Protein AF-A0A242NU40-F1 (afdb_monomer)

Structure (mmCIF, N/CA/C/O backbone):
data_AF-A0A242NU40-F1
#
_entry.id   AF-A0A242NU40-F1
#
loop_
_atom_site.group_PDB
_atom_site.id
_atom_site.type_symbol
_atom_site.label_atom_id
_atom_site.label_alt_id
_atom_site.label_comp_id
_atom_site.label_asym_id
_atom_site.label_entity_id
_atom_site.label_seq_id
_atom_site.pdbx_PDB_ins_code
_atom_site.Cartn_x
_atom_site.Cartn_y
_atom_site.Cartn_z
_atom_site.occupancy
_atom_site.B_iso_or_equiv
_atom_site.auth_seq_id
_atom_site.auth_comp_id
_atom_site.auth_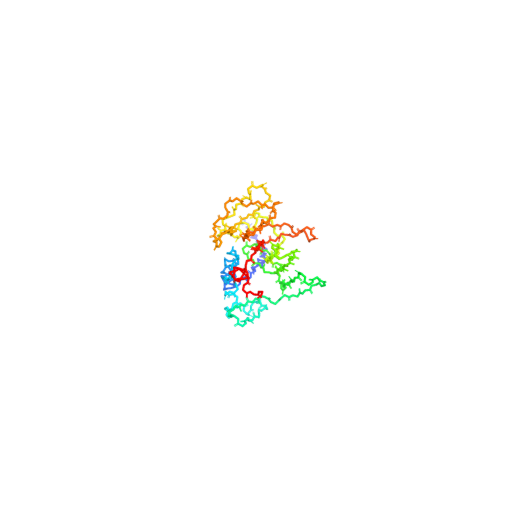asym_id
_atom_site.auth_atom_id
_atom_site.pdbx_PDB_model_num
ATOM 1 N N . MET A 1 1 ? -7.218 17.389 76.056 1.00 39.69 1 MET A N 1
ATOM 2 C CA . MET A 1 1 ? -6.844 17.626 74.642 1.00 39.69 1 MET A CA 1
ATOM 3 C C . MET A 1 1 ? -7.808 16.862 73.744 1.00 39.69 1 MET A C 1
ATOM 5 O O . MET A 1 1 ? -7.855 15.646 73.843 1.00 39.69 1 MET A O 1
ATOM 9 N N . LYS A 1 2 ? -8.633 17.557 72.948 1.00 36.34 2 LYS A N 1
ATOM 10 C CA . LYS A 1 2 ? -9.588 16.947 72.002 1.00 36.34 2 LYS A CA 1
ATOM 11 C C . LYS A 1 2 ? -8.934 16.886 70.619 1.00 36.34 2 LYS A C 1
ATOM 13 O O . LYS A 1 2 ? -8.643 17.935 70.054 1.00 36.34 2 LYS A O 1
ATOM 18 N N . ILE A 1 3 ? -8.699 15.686 70.094 1.00 41.03 3 ILE A N 1
ATOM 19 C CA . ILE A 1 3 ? -8.181 15.482 68.734 1.00 41.03 3 ILE A CA 1
ATOM 20 C C . ILE A 1 3 ? -9.382 15.464 67.785 1.00 41.03 3 ILE A C 1
ATOM 22 O O . ILE A 1 3 ? -10.271 14.625 67.912 1.00 41.03 3 ILE A O 1
ATOM 26 N N . LYS A 1 4 ? -9.438 16.443 66.876 1.00 42.88 4 LYS A N 1
ATOM 27 C CA . LYS A 1 4 ? -10.434 16.516 65.803 1.00 42.88 4 LYS A CA 1
ATOM 28 C C . LYS A 1 4 ? -10.033 15.541 64.696 1.00 42.88 4 LYS A C 1
ATOM 30 O O . LYS A 1 4 ? -8.940 15.647 64.152 1.00 42.88 4 LYS A O 1
ATOM 35 N N . SER A 1 5 ? -10.927 14.611 64.379 1.00 44.69 5 SER A N 1
ATOM 36 C CA . SER A 1 5 ? -10.825 13.732 63.215 1.00 44.69 5 SER A CA 1
ATOM 37 C C . SER A 1 5 ? -11.198 14.531 61.959 1.00 44.69 5 SER A C 1
ATOM 39 O O . SER A 1 5 ? -12.299 15.076 61.885 1.00 44.69 5 SER A O 1
ATOM 41 N N . LEU A 1 6 ? -10.264 14.663 61.012 1.00 46.94 6 LEU A N 1
ATOM 42 C CA . LEU A 1 6 ? -10.518 15.215 59.680 1.00 46.94 6 LEU A CA 1
ATOM 43 C C . LEU A 1 6 ? -10.897 14.061 58.742 1.00 46.94 6 LEU A C 1
ATOM 45 O O . LEU A 1 6 ? -10.087 13.175 58.486 1.00 46.94 6 LEU A O 1
ATOM 49 N N . CYS A 1 7 ? -12.125 14.091 58.226 1.00 43.06 7 CYS A N 1
ATOM 50 C CA . CYS A 1 7 ? -12.580 13.225 57.142 1.00 43.06 7 CYS A CA 1
ATOM 51 C C . CYS A 1 7 ? -12.017 13.749 55.812 1.00 43.06 7 CYS A C 1
ATOM 53 O O . CYS A 1 7 ? -12.377 14.841 55.374 1.00 43.06 7 CYS A O 1
ATOM 55 N N . PHE A 1 8 ? -11.134 12.976 55.181 1.00 44.78 8 PHE A N 1
ATOM 56 C CA . PHE A 1 8 ? -10.663 13.215 53.817 1.00 44.78 8 PHE A CA 1
ATOM 57 C C . PHE A 1 8 ? -11.682 12.608 52.842 1.00 44.78 8 PHE A C 1
ATOM 59 O O . PHE A 1 8 ? -11.827 11.389 52.768 1.00 44.78 8 PHE A O 1
ATOM 66 N N . ILE A 1 9 ? -12.414 13.453 52.116 1.00 49.88 9 ILE A N 1
ATOM 67 C CA . ILE A 1 9 ? -13.288 13.028 51.016 1.00 49.88 9 ILE A CA 1
ATOM 68 C C . ILE A 1 9 ? -12.403 12.891 49.774 1.00 49.88 9 ILE A C 1
ATOM 70 O O . ILE A 1 9 ? -11.991 13.886 49.182 1.00 49.88 9 ILE A O 1
ATOM 74 N N . GLY A 1 10 ? -12.062 11.653 49.416 1.00 47.91 10 GLY A N 1
ATOM 75 C CA . GLY A 1 10 ? -11.370 11.337 48.169 1.00 47.91 10 GLY A CA 1
ATOM 76 C C . GLY A 1 10 ? -12.320 11.451 46.978 1.00 47.91 10 GLY A C 1
ATOM 77 O O . GLY A 1 10 ? -13.289 10.701 46.880 1.00 47.91 10 GLY A O 1
ATOM 78 N N . LEU A 1 11 ? -12.034 12.387 46.073 1.00 49.41 11 LEU A N 1
ATOM 79 C CA . LEU A 1 11 ? -12.636 12.473 44.743 1.00 49.41 11 LEU A CA 1
ATOM 80 C C . LEU A 1 11 ? -12.185 11.263 43.909 1.00 49.41 11 LEU A C 1
ATOM 82 O O . LEU A 1 11 ? -11.053 11.209 43.435 1.00 49.41 11 LEU A O 1
ATOM 86 N N . LEU A 1 12 ? -13.077 10.288 43.734 1.00 48.78 12 LEU A N 1
ATOM 87 C CA . LEU A 1 12 ? -12.935 9.218 42.748 1.00 48.78 12 LEU A CA 1
ATOM 88 C C . LEU A 1 12 ? -13.186 9.808 41.352 1.00 48.78 12 LEU A C 1
ATOM 90 O O . LEU A 1 12 ? -14.333 10.013 40.960 1.00 48.78 12 LEU A O 1
ATOM 94 N N . MET A 1 13 ? -12.117 10.097 40.605 1.00 45.16 13 MET A N 1
ATOM 95 C CA . MET A 1 13 ? -12.223 10.296 39.158 1.00 45.16 13 MET A CA 1
ATOM 96 C C . MET A 1 13 ? -12.496 8.937 38.496 1.00 45.16 13 MET A C 1
ATOM 98 O O . MET A 1 13 ? -11.717 8.002 38.706 1.00 45.16 13 MET A O 1
ATOM 102 N N . PRO A 1 14 ? -13.567 8.791 37.699 1.00 48.28 14 PRO A N 1
ATOM 103 C CA . PRO A 1 14 ? -13.775 7.588 36.917 1.00 48.28 14 PRO A CA 1
ATOM 104 C C . PRO A 1 14 ? -12.744 7.577 35.787 1.00 48.28 14 PRO A C 1
ATOM 106 O O . PRO A 1 14 ? -12.788 8.396 34.871 1.00 48.28 14 PRO A O 1
ATOM 109 N N . PHE A 1 15 ? -11.796 6.646 35.858 1.00 47.72 15 PHE A N 1
ATOM 110 C CA . PHE A 1 15 ? -11.014 6.267 34.692 1.00 47.72 15 PHE A CA 1
ATOM 111 C C . PHE A 1 15 ? -11.978 5.624 33.693 1.00 47.72 15 PHE A C 1
ATOM 113 O O . PHE A 1 15 ? -12.484 4.527 33.929 1.00 47.72 15 PHE A O 1
ATOM 120 N N . PHE A 1 16 ? -12.253 6.310 32.585 1.00 43.16 16 PHE A N 1
ATOM 121 C CA . PHE A 1 16 ? -12.857 5.685 31.415 1.00 43.16 16 PHE A CA 1
ATOM 122 C C . PHE A 1 16 ? -11.830 4.707 30.835 1.00 43.16 16 PHE A C 1
ATOM 124 O O . PHE A 1 16 ? -11.010 5.066 29.994 1.00 43.16 16 PHE A O 1
ATOM 131 N N . ALA A 1 17 ? -11.826 3.474 31.337 1.00 45.81 17 ALA A N 1
ATOM 132 C CA . ALA A 1 17 ? -11.132 2.378 30.688 1.00 45.81 17 ALA A CA 1
ATOM 133 C C . ALA A 1 17 ? -11.881 2.080 29.382 1.00 45.81 17 ALA A C 1
ATOM 135 O O . ALA A 1 17 ? -12.990 1.547 29.402 1.00 45.81 17 ALA A O 1
ATOM 136 N N . ASN A 1 18 ? -11.295 2.469 28.249 1.00 49.94 18 ASN A N 1
ATOM 137 C CA . ASN A 1 18 ? -11.738 2.000 26.943 1.00 49.94 18 ASN A CA 1
ATOM 138 C C . ASN A 1 18 ? -11.529 0.481 26.925 1.00 49.94 18 ASN A C 1
ATOM 140 O O . ASN A 1 18 ? -10.395 0.009 26.893 1.00 49.94 18 ASN A O 1
ATOM 144 N N . ALA A 1 19 ? -12.612 -0.287 27.018 1.00 45.88 19 ALA A N 1
ATOM 145 C CA . ALA A 1 19 ? -12.560 -1.738 26.916 1.00 45.88 19 ALA A CA 1
ATOM 146 C C . ALA A 1 19 ? -12.283 -2.124 25.453 1.00 45.88 19 ALA A C 1
ATOM 148 O O . ALA A 1 19 ? -13.206 -2.380 24.683 1.00 45.88 19 ALA A O 1
ATOM 149 N N . GLN A 1 20 ? -11.010 -2.117 25.052 1.00 56.91 20 GLN A N 1
ATOM 150 C CA . GLN A 1 20 ? -10.572 -2.750 23.809 1.00 56.91 20 GLN A CA 1
ATOM 151 C C . GLN A 1 20 ? -10.727 -4.269 23.948 1.00 56.91 20 GLN A C 1
ATOM 153 O O . GLN A 1 20 ? -10.440 -4.839 25.000 1.00 56.91 20 GLN A O 1
ATOM 158 N N . ASN A 1 21 ? -11.245 -4.918 22.903 1.00 65.56 21 ASN A N 1
ATOM 159 C CA . ASN A 1 21 ? -11.422 -6.366 22.861 1.00 65.56 21 ASN A CA 1
ATOM 160 C C . ASN A 1 21 ? -10.088 -6.997 22.422 1.00 65.56 21 ASN A C 1
ATOM 162 O O . ASN A 1 21 ? -9.752 -6.853 21.246 1.00 65.56 21 ASN A O 1
ATOM 166 N N . PRO A 1 22 ? -9.344 -7.702 23.299 1.00 68.81 22 PRO A N 1
ATOM 167 C CA . PRO A 1 22 ? -8.001 -8.202 22.981 1.00 68.81 22 PRO A CA 1
ATOM 168 C C . PRO A 1 22 ? -7.966 -9.073 21.717 1.00 68.81 22 PRO A C 1
ATOM 170 O O . PRO A 1 22 ? -6.998 -9.048 20.968 1.00 68.81 22 PRO A O 1
ATOM 173 N N . SER A 1 23 ? -9.067 -9.780 21.431 1.00 86.12 23 SER A N 1
ATOM 174 C CA . SER A 1 23 ? -9.205 -10.585 20.215 1.00 86.12 23 SER A CA 1
ATOM 175 C C . SER A 1 23 ? -9.173 -9.744 18.937 1.00 86.12 23 SER A C 1
ATOM 177 O O . SER A 1 23 ? -8.616 -10.190 17.941 1.00 86.12 23 SER A O 1
ATOM 179 N N . PHE A 1 24 ? -9.772 -8.548 18.941 1.00 89.12 24 PHE A N 1
ATOM 180 C CA . PHE A 1 24 ? -9.794 -7.687 17.759 1.00 89.12 24 PHE A CA 1
ATOM 181 C C . PHE A 1 24 ? -8.406 -7.1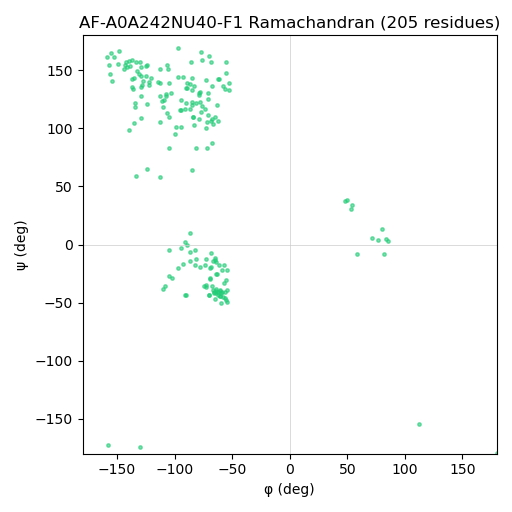17 17.465 1.00 89.12 24 PHE A C 1
ATOM 183 O O . PHE A 1 24 ? -7.988 -7.118 16.310 1.00 89.12 24 PHE A O 1
ATOM 190 N N . ASP A 1 25 ? -7.690 -6.662 18.495 1.00 90.44 25 ASP A N 1
ATOM 191 C CA . ASP A 1 25 ? -6.364 -6.065 18.321 1.00 90.44 25 ASP A CA 1
ATOM 192 C C . ASP A 1 25 ? -5.362 -7.087 17.767 1.00 90.44 25 ASP A C 1
ATOM 194 O O . ASP A 1 25 ? -4.597 -6.765 16.856 1.00 90.44 25 ASP A O 1
ATOM 198 N N . ASP A 1 26 ? -5.419 -8.338 18.233 1.00 93.31 26 ASP A N 1
ATOM 199 C CA . ASP A 1 26 ? -4.598 -9.429 17.701 1.00 93.31 26 ASP A CA 1
ATOM 200 C C . ASP A 1 26 ? -4.952 -9.758 16.238 1.00 93.31 26 ASP A C 1
ATOM 202 O O . ASP A 1 26 ? -4.065 -9.850 15.378 1.00 93.31 26 ASP A O 1
ATOM 206 N N . ASP A 1 27 ? -6.247 -9.879 15.925 1.00 94.38 27 ASP A N 1
ATOM 207 C CA . ASP A 1 27 ? -6.728 -10.146 14.565 1.00 94.38 27 ASP A CA 1
ATOM 208 C C . ASP A 1 27 ? -6.321 -9.032 13.593 1.00 94.38 27 ASP A C 1
ATOM 210 O O . ASP A 1 27 ? -5.885 -9.292 12.462 1.00 94.38 27 ASP A O 1
ATOM 214 N N . PHE A 1 28 ? -6.474 -7.780 14.023 1.00 95.00 28 PHE A N 1
ATOM 215 C CA . PHE A 1 28 ? -6.174 -6.605 13.223 1.00 95.00 28 PHE A CA 1
ATOM 216 C C . PHE A 1 28 ? -4.666 -6.377 13.089 1.00 95.00 28 PHE A C 1
ATOM 218 O O . PHE A 1 28 ? -4.205 -6.049 11.998 1.00 95.00 28 PHE A O 1
ATOM 225 N N . SER A 1 29 ? -3.877 -6.664 14.129 1.00 96.12 29 SER A N 1
ATOM 226 C CA . SER A 1 29 ? -2.409 -6.720 14.060 1.00 96.12 29 SER A CA 1
ATOM 227 C C . SER A 1 29 ? -1.943 -7.704 12.988 1.00 96.12 29 SER A C 1
ATOM 229 O O . SER A 1 29 ? -1.101 -7.368 12.153 1.00 96.12 29 SER A O 1
ATOM 231 N N . HIS A 1 30 ? -2.529 -8.907 12.944 1.00 96.94 30 HIS A N 1
ATOM 232 C CA . HIS A 1 30 ? -2.240 -9.879 11.888 1.00 96.94 30 HIS A CA 1
ATOM 233 C C . HIS A 1 30 ? -2.591 -9.328 10.499 1.00 96.94 30 HIS A C 1
ATOM 235 O O . HIS A 1 30 ? -1.809 -9.482 9.559 1.00 96.94 30 HIS A O 1
ATOM 241 N N . LEU A 1 31 ? -3.752 -8.684 10.355 1.00 97.12 31 LEU A N 1
ATOM 242 C CA . LEU A 1 31 ? -4.188 -8.119 9.078 1.00 97.12 31 LEU A CA 1
ATOM 243 C C . LEU A 1 31 ? -3.285 -6.968 8.612 1.00 97.12 31 LEU A C 1
ATOM 245 O O . LEU A 1 31 ? -2.954 -6.887 7.431 1.00 97.12 31 LEU A O 1
ATOM 249 N N . LEU A 1 32 ? -2.858 -6.089 9.522 1.00 97.44 32 LEU A N 1
ATOM 250 C CA . LEU A 1 32 ? -1.927 -5.009 9.203 1.00 97.44 32 LEU A CA 1
ATOM 251 C C . LEU A 1 32 ? -0.545 -5.550 8.834 1.00 97.44 32 LEU A C 1
ATOM 253 O O . LEU A 1 32 ? 0.060 -5.061 7.884 1.00 97.44 32 LEU A O 1
ATOM 257 N N . LYS A 1 33 ? -0.059 -6.595 9.513 1.00 98.12 33 LYS A N 1
ATOM 258 C CA . LYS A 1 33 ? 1.197 -7.260 9.139 1.00 98.12 33 LYS A CA 1
ATOM 259 C C . LYS A 1 33 ? 1.156 -7.780 7.708 1.00 98.12 33 LYS A C 1
ATOM 261 O O . LYS A 1 33 ? 2.100 -7.525 6.960 1.00 98.12 33 LYS A O 1
ATOM 266 N N . SER A 1 34 ? 0.073 -8.439 7.293 1.00 98.12 34 SER A N 1
ATOM 267 C CA . SER A 1 34 ? -0.049 -8.895 5.905 1.00 98.12 34 SER A CA 1
ATOM 268 C C . SER A 1 34 ? -0.299 -7.765 4.914 1.00 98.12 34 SER A C 1
ATOM 270 O O . SER A 1 34 ? 0.257 -7.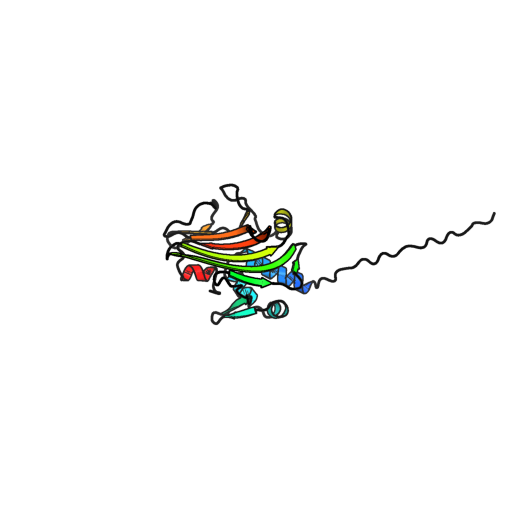808 3.820 1.00 98.12 34 SER A O 1
ATOM 272 N N . PHE A 1 35 ? -1.041 -6.720 5.293 1.00 98.56 35 PHE A N 1
ATOM 273 C CA . PHE A 1 35 ? -1.157 -5.496 4.495 1.00 98.56 35 PHE A CA 1
ATOM 274 C C . PHE A 1 35 ? 0.215 -4.882 4.197 1.00 98.56 35 PHE A C 1
ATOM 276 O O . PHE A 1 35 ? 0.506 -4.590 3.040 1.00 98.56 35 PHE A O 1
ATOM 283 N N . THR A 1 36 ? 1.078 -4.745 5.210 1.00 98.12 36 THR A N 1
ATOM 284 C CA . THR A 1 36 ? 2.393 -4.102 5.053 1.00 98.12 36 THR A CA 1
ATOM 285 C C . THR A 1 36 ? 3.339 -4.851 4.113 1.00 98.12 36 THR A C 1
ATOM 287 O O . THR A 1 36 ? 4.302 -4.253 3.652 1.00 98.12 36 THR A O 1
ATOM 290 N N . GLN A 1 37 ? 3.059 -6.114 3.765 1.00 97.75 37 GLN A N 1
ATOM 291 C CA . GLN A 1 37 ? 3.810 -6.852 2.735 1.00 97.75 37 GLN A CA 1
ATOM 292 C C . GLN A 1 37 ? 3.504 -6.377 1.306 1.00 97.75 37 GLN A C 1
ATOM 294 O O . GLN A 1 37 ? 4.192 -6.770 0.371 1.00 97.75 37 GLN A O 1
ATOM 299 N N . CYS A 1 38 ? 2.453 -5.571 1.124 1.00 98.06 38 CYS A N 1
ATOM 300 C CA . CYS A 1 38 ? 2.011 -5.041 -0.162 1.00 98.06 38 CYS A CA 1
ATOM 301 C C . CYS A 1 38 ? 1.790 -6.091 -1.256 1.00 98.06 38 CYS A C 1
ATOM 303 O O . CYS A 1 38 ? 1.916 -5.781 -2.441 1.00 98.06 38 CYS A O 1
ATOM 305 N N . ASP A 1 39 ? 1.391 -7.308 -0.874 1.00 97.62 39 ASP A N 1
ATOM 306 C CA . ASP A 1 39 ? 1.178 -8.424 -1.786 1.00 97.62 39 ASP A CA 1
ATOM 307 C C . ASP A 1 39 ? -0.182 -9.131 -1.597 1.00 97.62 39 ASP A C 1
ATOM 309 O O . ASP A 1 39 ? -1.053 -8.720 -0.822 1.00 97.62 39 ASP A O 1
ATOM 313 N N . LYS A 1 40 ? -0.381 -10.235 -2.327 1.00 97.56 40 LYS A N 1
ATOM 314 C CA . LYS A 1 40 ? -1.596 -11.063 -2.268 1.00 97.56 40 LYS A CA 1
ATOM 315 C C . LYS A 1 40 ? -1.944 -11.608 -0.873 1.00 97.56 40 LYS A C 1
ATOM 317 O O . LYS A 1 40 ? -3.075 -12.061 -0.687 1.00 97.56 40 LYS A O 1
ATOM 322 N N . THR A 1 41 ? -1.011 -11.620 0.081 1.00 98.00 41 THR A N 1
ATOM 323 C CA . THR A 1 41 ? -1.211 -12.190 1.423 1.00 98.00 41 THR A CA 1
ATOM 324 C C . THR A 1 41 ? -2.315 -11.452 2.166 1.00 98.00 41 THR A C 1
ATOM 326 O O . THR A 1 41 ? -3.191 -12.100 2.731 1.00 98.00 41 THR A O 1
ATOM 329 N N . PHE A 1 42 ? -2.367 -10.122 2.056 1.00 98.19 42 PHE A N 1
ATOM 330 C CA . PHE A 1 42 ? -3.452 -9.309 2.611 1.00 98.19 42 PHE A CA 1
ATOM 331 C C . PHE A 1 42 ? -4.835 -9.765 2.124 1.00 98.19 42 PHE A C 1
ATOM 333 O O . PHE A 1 42 ? -5.747 -10.021 2.909 1.00 98.19 42 PHE A O 1
ATOM 340 N N . PHE A 1 43 ? -4.979 -9.943 0.813 1.00 98.12 43 PHE A N 1
ATOM 341 C CA . PHE A 1 43 ? -6.237 -10.360 0.192 1.00 98.12 43 PHE A CA 1
ATOM 342 C C . PHE A 1 43 ? -6.606 -11.810 0.526 1.00 98.12 43 PHE A C 1
ATOM 344 O O . PHE A 1 43 ? -7.786 -12.164 0.558 1.00 98.12 43 PHE A O 1
ATOM 351 N N . SER A 1 44 ? -5.603 -12.661 0.760 1.00 97.50 44 SER A N 1
ATOM 352 C CA . SER A 1 44 ? -5.805 -14.030 1.237 1.00 97.50 44 SER A CA 1
ATOM 353 C C . SER A 1 44 ? -6.283 -14.028 2.687 1.00 97.50 44 SER A C 1
ATOM 355 O O . SER A 1 44 ? -7.215 -14.753 3.033 1.00 97.50 44 SER A O 1
ATOM 357 N N . ASP A 1 45 ? -5.680 -13.195 3.534 1.00 96.94 45 ASP A N 1
ATOM 358 C CA . ASP A 1 45 ? -6.057 -13.063 4.936 1.00 96.94 45 ASP A CA 1
ATOM 359 C C . ASP A 1 45 ? -7.466 -12.517 5.099 1.00 96.94 45 ASP A C 1
ATOM 361 O O . ASP A 1 45 ? -8.227 -13.084 5.881 1.00 96.94 45 ASP A O 1
ATOM 365 N N . LEU A 1 46 ? -7.863 -11.518 4.304 1.00 96.75 46 LEU A N 1
ATOM 366 C CA . LEU A 1 46 ? -9.233 -10.992 4.293 1.00 96.75 46 LEU A CA 1
ATOM 367 C C . LEU A 1 46 ? -10.304 -12.072 4.057 1.00 96.75 46 LEU A C 1
ATOM 369 O O . LEU A 1 46 ? -11.459 -11.878 4.435 1.00 96.75 46 LEU A O 1
ATOM 373 N N . ASN A 1 47 ? -9.960 -13.218 3.461 1.00 94.12 47 ASN A N 1
ATOM 374 C CA . ASN A 1 47 ? -10.906 -14.315 3.251 1.00 94.12 47 ASN A CA 1
ATOM 375 C C . ASN A 1 47 ? -11.242 -15.080 4.552 1.00 94.12 47 ASN A C 1
ATOM 377 O O . ASN A 1 47 ? -12.274 -15.766 4.643 1.00 94.12 47 ASN A O 1
ATOM 381 N N . LYS A 1 48 ? -10.425 -14.945 5.605 1.00 93.75 48 LYS A N 1
ATOM 382 C CA . LYS A 1 48 ? -10.695 -15.556 6.914 1.00 93.75 48 LYS A CA 1
ATOM 383 C C . LYS A 1 48 ? -12.044 -15.073 7.455 1.00 93.75 48 LYS A C 1
ATOM 385 O O . LYS A 1 48 ? -12.389 -13.896 7.400 1.00 93.75 48 LYS A O 1
ATOM 390 N N . LYS A 1 49 ? -12.834 -16.010 7.994 1.00 89.62 49 LYS A N 1
ATOM 391 C CA . LYS A 1 49 ? -14.200 -15.735 8.483 1.00 89.62 49 LYS A CA 1
ATOM 392 C C . LYS A 1 49 ? -14.255 -14.643 9.545 1.00 89.62 49 LYS A C 1
ATOM 394 O O . LYS A 1 49 ? -15.220 -13.892 9.545 1.00 89.62 49 LYS A O 1
ATOM 399 N N . ILE A 1 50 ? -13.222 -14.534 10.375 1.00 92.00 50 ILE A N 1
ATOM 400 C CA . ILE A 1 50 ? -13.175 -13.580 11.481 1.00 92.00 50 ILE A CA 1
ATOM 401 C C . ILE A 1 50 ? -13.288 -12.122 11.016 1.00 92.00 50 ILE A C 1
ATOM 403 O O . ILE A 1 50 ? -14.075 -11.369 11.577 1.00 92.00 50 ILE A O 1
ATOM 407 N N . TYR A 1 51 ? -12.642 -11.750 9.906 1.00 93.81 51 TYR A N 1
ATOM 408 C CA . TYR A 1 51 ? -12.668 -10.370 9.410 1.00 93.81 51 TYR A CA 1
ATOM 409 C C . TYR A 1 51 ? -14.029 -9.934 8.868 1.00 93.81 51 TYR A C 1
ATOM 411 O O . TYR A 1 51 ? -14.312 -8.739 8.828 1.00 93.81 51 TYR A O 1
ATOM 419 N N . ARG A 1 52 ? -14.908 -10.880 8.509 1.00 91.50 52 ARG A N 1
ATOM 420 C CA . ARG A 1 52 ? -16.289 -10.568 8.097 1.00 91.50 52 ARG A CA 1
ATOM 421 C C . ARG A 1 52 ? -17.142 -10.052 9.256 1.00 91.50 52 ARG A C 1
ATOM 423 O O . ARG A 1 52 ? -18.164 -9.425 9.006 1.00 91.50 52 ARG A O 1
ATOM 430 N N . ASN A 1 53 ? -16.724 -10.299 10.498 1.00 90.69 53 ASN A N 1
ATOM 431 C CA . ASN A 1 53 ? -17.383 -9.748 11.681 1.00 90.69 53 ASN A CA 1
ATOM 432 C C . ASN A 1 53 ? -17.012 -8.276 11.914 1.00 90.69 53 ASN A C 1
ATOM 434 O O . ASN A 1 53 ? -17.724 -7.585 12.634 1.00 90.69 53 ASN A O 1
ATOM 438 N N . TYR A 1 54 ? -15.908 -7.807 11.324 1.00 91.56 54 TYR A N 1
ATOM 439 C CA . TYR A 1 54 ? -15.371 -6.465 11.553 1.00 91.56 54 TYR A CA 1
ATOM 440 C C . TYR A 1 54 ? -15.569 -5.539 10.353 1.00 91.56 54 TYR A C 1
ATOM 442 O O . TYR A 1 54 ? -15.809 -4.347 10.525 1.00 91.56 54 TYR A O 1
ATOM 450 N N . PHE A 1 55 ? -15.473 -6.075 9.133 1.00 95.69 55 PHE A N 1
ATOM 451 C CA . PHE A 1 55 ? -15.400 -5.271 7.919 1.00 95.69 55 PHE A CA 1
ATOM 452 C C . PHE A 1 55 ? -16.363 -5.759 6.834 1.00 95.69 55 PHE A C 1
ATOM 454 O O . PHE A 1 55 ? -16.592 -6.964 6.688 1.00 95.69 55 PHE A O 1
ATOM 461 N N . PRO A 1 56 ? -16.872 -4.845 5.988 1.00 96.62 56 PRO A N 1
ATOM 462 C CA . PRO A 1 56 ? -17.613 -5.228 4.800 1.00 96.62 56 PRO A CA 1
ATOM 463 C C . PRO A 1 56 ? -16.644 -5.814 3.765 1.00 96.62 56 PRO A C 1
ATOM 465 O O . PRO A 1 56 ? -15.870 -5.099 3.125 1.00 96.62 56 PRO A O 1
ATOM 468 N N . ILE A 1 57 ? -16.681 -7.136 3.606 1.00 96.94 57 ILE A N 1
ATOM 469 C CA . ILE A 1 57 ? -15.774 -7.903 2.745 1.00 96.94 57 ILE A CA 1
ATOM 470 C C . ILE A 1 57 ? -16.578 -8.684 1.707 1.00 96.94 57 ILE A C 1
ATOM 472 O O . ILE A 1 57 ? -17.604 -9.286 2.022 1.00 96.94 57 ILE A O 1
ATOM 476 N N . VAL A 1 58 ? -16.072 -8.724 0.474 1.00 96.31 58 VAL A N 1
ATOM 477 C CA . VAL A 1 58 ? -16.599 -9.567 -0.606 1.00 96.31 58 VAL A CA 1
ATOM 478 C C . VAL A 1 58 ? -15.573 -10.621 -1.015 1.00 96.31 58 VAL A C 1
ATOM 480 O O . VAL A 1 58 ? -14.374 -10.344 -1.094 1.00 96.31 58 VAL A O 1
ATOM 483 N N . ASN A 1 59 ? -16.054 -11.836 -1.281 1.00 96.31 59 ASN A N 1
ATOM 484 C CA . ASN A 1 59 ? -15.239 -12.923 -1.815 1.00 96.31 59 ASN A CA 1
ATOM 485 C C . ASN A 1 59 ? -15.152 -12.837 -3.328 1.00 96.31 59 ASN A C 1
ATOM 487 O O . ASN A 1 59 ? -16.129 -12.524 -4.007 1.00 96.31 59 ASN A O 1
ATOM 491 N N . LEU A 1 60 ? -13.984 -13.181 -3.843 1.00 95.75 60 LEU A N 1
ATOM 492 C CA . LEU A 1 60 ? -13.693 -13.192 -5.259 1.00 95.75 60 LEU A CA 1
ATOM 493 C C . LEU A 1 60 ? -13.648 -14.638 -5.771 1.00 95.75 60 LEU A C 1
ATOM 495 O O . LEU A 1 60 ? -13.263 -15.545 -5.026 1.00 95.75 60 LEU A O 1
ATOM 499 N N . PRO A 1 61 ? -13.987 -14.880 -7.051 1.00 94.00 61 PRO A N 1
ATOM 500 C CA . PRO A 1 61 ? -13.972 -16.227 -7.629 1.00 94.00 61 PRO A CA 1
ATOM 501 C C . PRO A 1 61 ? -12.607 -16.928 -7.575 1.00 94.00 61 PRO A C 1
ATOM 503 O O . PRO A 1 61 ? -12.536 -18.150 -7.629 1.00 94.00 61 PRO A O 1
ATOM 506 N N . ASN A 1 62 ? -11.521 -16.164 -7.463 1.00 93.06 62 ASN A N 1
ATOM 507 C CA . ASN A 1 62 ? -10.148 -16.664 -7.413 1.00 93.06 62 ASN A CA 1
ATOM 508 C C . ASN A 1 62 ? -9.666 -17.035 -5.996 1.00 93.06 62 ASN A C 1
ATOM 510 O O . ASN A 1 62 ? -8.476 -17.274 -5.809 1.00 93.06 62 ASN A O 1
ATOM 514 N N . GLY A 1 63 ? -10.561 -17.073 -5.003 1.00 94.00 63 GLY A N 1
ATOM 515 C CA . GLY A 1 63 ? -10.234 -17.472 -3.630 1.00 94.00 63 GLY A CA 1
ATOM 516 C C . GLY A 1 63 ? -9.645 -16.360 -2.756 1.00 94.00 63 GLY A C 1
ATOM 517 O O . GLY A 1 63 ? -9.299 -16.622 -1.605 1.00 94.00 63 GLY A O 1
ATOM 518 N N . TYR A 1 64 ? -9.568 -15.130 -3.265 1.00 97.38 64 TYR A N 1
ATOM 519 C CA . TYR A 1 64 ? -9.190 -13.940 -2.502 1.00 97.38 64 TYR A CA 1
ATOM 520 C C . TYR A 1 64 ? -10.425 -13.163 -2.037 1.00 97.38 64 TYR A C 1
ATOM 522 O O . TYR A 1 64 ? -11.544 -13.407 -2.492 1.00 97.38 64 TYR A O 1
ATOM 530 N N . SER A 1 65 ? -10.223 -12.195 -1.151 1.00 97.81 65 SER A N 1
ATOM 531 C CA . SER A 1 65 ? -11.271 -11.280 -0.711 1.00 97.81 65 SER A CA 1
ATOM 532 C C . SER A 1 65 ? -10.775 -9.842 -0.714 1.00 97.81 65 SER A C 1
ATOM 534 O O . SER A 1 65 ? -9.575 -9.583 -0.642 1.00 97.81 65 SER A O 1
ATOM 536 N N . LYS A 1 66 ? -11.710 -8.895 -0.791 1.00 97.38 66 LYS A N 1
ATOM 537 C CA . LYS A 1 66 ? -11.413 -7.461 -0.712 1.00 97.38 66 LYS A CA 1
ATOM 538 C C . LYS A 1 66 ? -12.448 -6.721 0.117 1.00 97.38 66 LYS A C 1
ATOM 540 O O . LYS A 1 66 ? -13.589 -7.172 0.242 1.00 97.38 66 LYS A O 1
ATOM 545 N N . PHE A 1 67 ? -12.061 -5.559 0.631 1.00 97.81 67 PHE A N 1
ATOM 546 C CA . PHE A 1 67 ? -13.009 -4.617 1.210 1.00 97.81 67 PHE A CA 1
ATOM 547 C C . PHE A 1 67 ? -14.009 -4.126 0.162 1.00 97.81 67 PHE A C 1
ATOM 549 O O . PHE A 1 67 ? -13.660 -3.879 -0.995 1.00 97.81 67 PHE A O 1
ATOM 556 N N . VAL A 1 68 ? -15.259 -3.958 0.584 1.00 96.62 68 VAL A N 1
ATOM 557 C CA . VAL A 1 68 ? -16.289 -3.299 -0.216 1.00 96.62 68 VAL A CA 1
ATOM 558 C C . VAL A 1 68 ? -16.071 -1.793 -0.121 1.00 96.62 68 VAL A C 1
ATOM 560 O O . VAL A 1 68 ? -16.333 -1.179 0.911 1.00 96.62 68 VAL A O 1
ATOM 563 N N . THR A 1 69 ? -15.593 -1.197 -1.208 1.00 95.81 69 THR A N 1
ATOM 564 C CA . THR A 1 69 ? -15.366 0.246 -1.324 1.00 95.81 69 THR A CA 1
ATOM 565 C C . THR A 1 69 ? -16.419 0.898 -2.222 1.00 95.81 69 THR A C 1
ATOM 567 O O . THR A 1 69 ? -17.007 0.259 -3.096 1.00 95.81 69 THR A O 1
ATOM 570 N N . LYS A 1 70 ? -16.672 2.194 -2.015 1.00 94.12 70 LYS A N 1
ATOM 571 C CA . LYS A 1 70 ? -17.564 3.014 -2.848 1.00 94.12 70 LYS A CA 1
ATOM 572 C C . LYS A 1 70 ? -16.757 4.062 -3.603 1.00 94.12 70 LYS A C 1
ATOM 574 O O . LYS A 1 70 ? -15.843 4.661 -3.041 1.00 94.12 70 LYS A O 1
ATOM 579 N N . SER A 1 71 ? -17.085 4.283 -4.873 1.00 90.00 71 SER A N 1
ATOM 580 C CA . SER A 1 71 ? -16.509 5.378 -5.658 1.00 90.00 71 SER A CA 1
ATOM 581 C C . SER A 1 71 ? -17.295 6.668 -5.419 1.00 90.00 71 SER A C 1
ATOM 583 O O . SER A 1 71 ? -18.523 6.660 -5.476 1.00 90.00 71 SER A O 1
ATOM 585 N N . ASN A 1 72 ? -16.588 7.774 -5.177 1.00 72.88 72 ASN A N 1
ATOM 586 C CA . ASN A 1 72 ? -17.185 9.100 -4.997 1.00 72.88 72 ASN A CA 1
ATOM 587 C C . ASN A 1 72 ? -16.952 9.938 -6.259 1.00 72.88 72 ASN A C 1
ATOM 589 O O . ASN A 1 72 ? -15.982 10.691 -6.323 1.00 72.88 72 ASN A O 1
ATOM 593 N N . ASN A 1 73 ? -17.800 9.770 -7.280 1.00 77.19 73 ASN A N 1
ATOM 594 C CA . ASN A 1 73 ? -17.785 10.488 -8.573 1.00 77.19 73 ASN A CA 1
ATOM 595 C C . ASN A 1 73 ? -16.496 10.376 -9.416 1.00 77.19 73 ASN A C 1
ATOM 597 O O . ASN A 1 73 ? -16.480 10.792 -10.572 1.00 77.19 73 ASN A O 1
ATOM 601 N N . ASN A 1 74 ? -15.426 9.793 -8.877 1.00 82.00 74 ASN A N 1
ATOM 602 C CA . ASN A 1 74 ? -14.189 9.502 -9.578 1.00 82.00 74 ASN A CA 1
ATOM 603 C C . ASN A 1 74 ? -14.029 7.979 -9.701 1.00 82.00 74 ASN A C 1
ATOM 605 O O . ASN A 1 74 ? -13.643 7.342 -8.719 1.00 82.00 74 ASN A O 1
ATOM 609 N N . PRO A 1 75 ? -14.242 7.381 -10.887 1.00 80.62 75 PRO A N 1
ATOM 610 C CA . PRO A 1 75 ? -14.157 5.929 -11.067 1.00 80.62 75 PRO A CA 1
ATOM 611 C C . PRO A 1 75 ? -12.744 5.374 -10.830 1.00 80.62 75 PRO A C 1
ATOM 613 O O . PRO A 1 75 ? -12.569 4.167 -10.685 1.00 80.62 75 PRO A O 1
ATOM 616 N N . LYS A 1 76 ? -11.728 6.244 -10.775 1.00 88.69 76 LYS A N 1
ATOM 617 C CA . LYS A 1 76 ? -10.346 5.880 -10.453 1.00 88.69 76 LYS A CA 1
ATOM 618 C C . LYS A 1 76 ? -10.088 5.753 -8.959 1.00 88.69 76 LYS A C 1
ATOM 620 O O . LYS A 1 76 ? -9.020 5.274 -8.606 1.00 88.69 76 LYS A O 1
ATOM 625 N N . LYS A 1 77 ? -11.002 6.206 -8.095 1.00 92.25 77 LYS A N 1
ATOM 626 C CA . LYS A 1 77 ? -10.848 6.193 -6.636 1.00 92.25 77 LYS A CA 1
ATOM 627 C C . LYS A 1 77 ? -12.048 5.530 -5.971 1.00 92.25 77 LYS A C 1
ATOM 629 O O . LYS A 1 77 ? -13.195 5.743 -6.366 1.00 92.25 77 LYS A O 1
ATOM 634 N N . SER A 1 78 ? -11.787 4.757 -4.927 1.00 95.12 78 SER A N 1
ATOM 635 C CA . SER A 1 78 ? -12.831 4.182 -4.083 1.00 95.12 78 SER A CA 1
ATOM 636 C C . SER A 1 78 ? -12.389 4.135 -2.626 1.00 95.12 78 SER A C 1
ATOM 638 O O . SER A 1 78 ? -11.195 4.045 -2.356 1.00 95.12 78 SER A O 1
ATOM 640 N N . ARG A 1 79 ? -13.351 4.208 -1.705 1.00 95.44 79 ARG A N 1
ATOM 641 C CA . ARG A 1 79 ? -13.113 4.298 -0.263 1.00 95.44 79 ARG A CA 1
ATOM 642 C C . ARG A 1 79 ? -14.056 3.394 0.524 1.00 95.44 79 ARG A C 1
ATOM 644 O O . ARG A 1 79 ? -15.236 3.277 0.189 1.00 95.44 79 ARG A O 1
ATOM 651 N N . LEU A 1 80 ? -13.538 2.800 1.590 1.00 96.88 80 LEU A N 1
ATOM 652 C CA . LEU A 1 80 ? -14.292 2.280 2.724 1.00 96.88 80 LEU A CA 1
ATOM 653 C C . LEU A 1 80 ? -13.993 3.182 3.925 1.00 96.88 80 LEU A C 1
ATOM 655 O O . LEU A 1 80 ? -12.845 3.274 4.341 1.00 96.88 80 LEU A O 1
ATOM 659 N N . THR A 1 81 ? -15.007 3.844 4.477 1.00 96.25 81 THR A N 1
ATOM 660 C CA . THR A 1 81 ?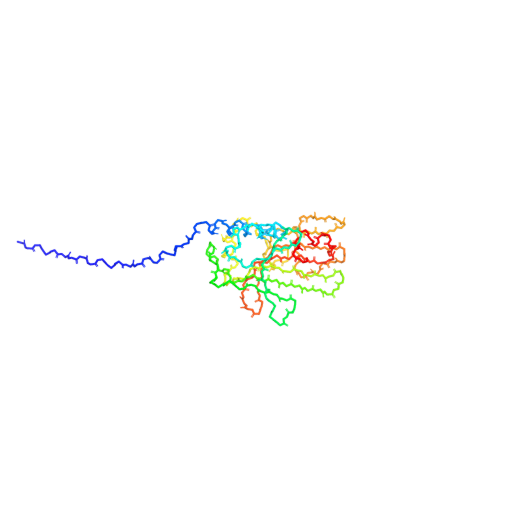 -14.870 4.604 5.728 1.00 96.25 81 THR A CA 1
ATOM 661 C C . THR A 1 81 ? -15.151 3.688 6.913 1.00 96.25 81 THR A C 1
ATOM 663 O O . THR A 1 81 ? -16.142 2.956 6.887 1.00 96.25 81 THR A O 1
ATOM 666 N N . PHE A 1 82 ? -14.307 3.747 7.940 1.00 96.50 82 PHE A N 1
ATOM 667 C CA . PHE A 1 82 ? -14.549 3.082 9.216 1.00 96.50 82 PHE A CA 1
ATOM 668 C C . PHE A 1 82 ? -15.311 4.031 10.139 1.00 96.50 82 PHE A C 1
ATOM 670 O O . PHE A 1 82 ? -14.853 5.141 10.408 1.00 96.50 82 PHE A O 1
ATOM 677 N N . ASP A 1 83 ? -16.489 3.603 10.584 1.00 94.38 83 ASP A N 1
ATOM 678 C CA . ASP A 1 83 ? -17.337 4.360 11.500 1.00 94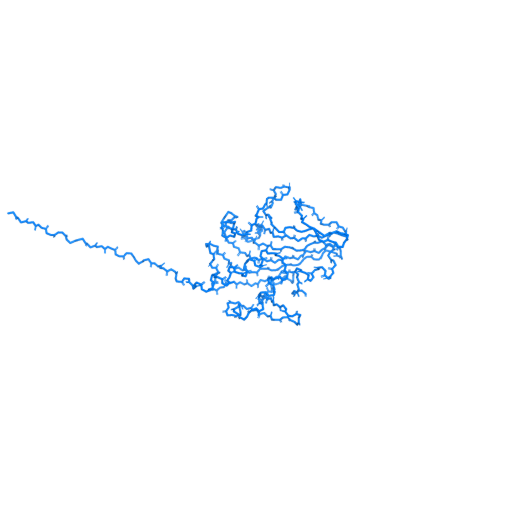.38 83 ASP A CA 1
ATOM 679 C C . ASP A 1 83 ? -17.863 3.419 12.604 1.00 94.38 83 ASP A C 1
ATOM 681 O O . ASP A 1 83 ? -18.718 2.573 12.315 1.00 94.38 83 ASP A O 1
ATOM 685 N N . PRO A 1 84 ? -17.319 3.495 13.836 1.00 94.50 84 PRO A N 1
ATOM 686 C CA . PRO A 1 84 ? -16.257 4.416 14.263 1.00 94.50 84 PRO A CA 1
ATOM 687 C C . PRO A 1 84 ? -14.876 4.085 13.642 1.00 94.50 84 PRO A C 1
ATOM 689 O O . PRO A 1 84 ? -14.672 2.961 13.173 1.00 94.50 84 PRO A O 1
ATOM 692 N N . PRO A 1 85 ? -13.906 5.028 13.655 1.00 96.56 85 PRO A N 1
ATOM 693 C CA . PRO A 1 85 ? -12.520 4.748 13.276 1.00 96.56 85 PRO A CA 1
ATOM 694 C C . PRO A 1 85 ? -11.912 3.605 14.095 1.00 96.56 85 PRO A C 1
ATOM 696 O O . PRO A 1 85 ? -12.217 3.441 15.278 1.00 96.56 85 PRO A O 1
ATOM 699 N N . ILE A 1 86 ? -11.008 2.845 13.480 1.00 96.31 86 ILE A N 1
ATOM 700 C CA . ILE A 1 86 ? -10.277 1.773 14.159 1.00 96.31 86 ILE A CA 1
ATOM 701 C C . ILE A 1 86 ? -9.155 2.403 14.980 1.00 96.31 86 ILE A C 1
ATOM 703 O O . ILE A 1 86 ? -8.361 3.173 14.441 1.00 96.31 86 ILE A O 1
ATOM 707 N N . ILE A 1 87 ? -9.068 2.050 16.262 1.00 95.31 87 ILE A N 1
ATOM 708 C CA . ILE A 1 87 ? -7.966 2.459 17.136 1.00 95.31 87 ILE A CA 1
ATOM 709 C C . ILE A 1 87 ? -7.056 1.256 17.376 1.00 95.31 87 ILE A C 1
ATOM 711 O O . ILE A 1 87 ? -7.471 0.299 18.023 1.00 95.31 87 ILE A O 1
ATOM 715 N N . PHE A 1 88 ? -5.825 1.310 16.871 1.00 93.94 88 PHE A N 1
ATOM 716 C CA . PH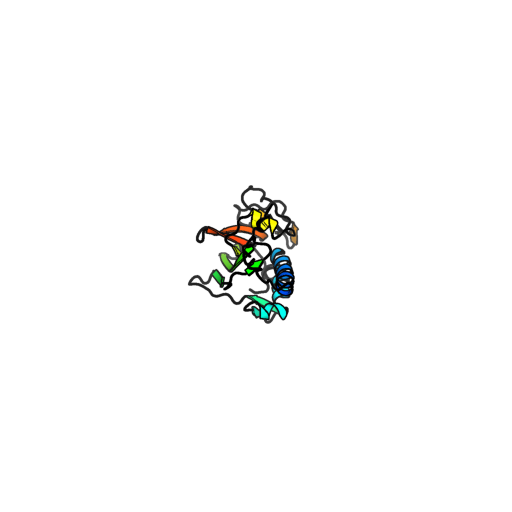E A 1 88 ? -4.839 0.235 16.991 1.00 93.94 88 PHE A CA 1
ATOM 717 C C . PHE A 1 88 ? -3.477 0.799 17.396 1.00 93.94 88 PHE A C 1
ATOM 719 O O . PHE A 1 88 ? -2.907 1.595 16.658 1.00 93.94 88 PHE A O 1
ATOM 726 N N . ASN A 1 89 ? -2.941 0.397 18.554 1.00 93.06 89 ASN A N 1
ATOM 727 C CA . ASN A 1 89 ? -1.648 0.882 19.068 1.00 93.06 89 ASN A CA 1
ATOM 728 C C . ASN A 1 89 ? -1.494 2.419 19.031 1.00 93.06 89 ASN A C 1
ATOM 730 O O . ASN A 1 89 ? -0.426 2.940 18.728 1.00 93.06 89 ASN A O 1
ATOM 734 N N . GLY A 1 90 ? -2.576 3.152 19.312 1.00 92.38 90 GLY A N 1
ATOM 735 C CA . GLY A 1 90 ? -2.599 4.618 19.245 1.00 92.38 90 GLY A CA 1
ATOM 736 C C . GLY A 1 90 ? -2.815 5.202 17.843 1.00 92.38 90 GLY A C 1
ATOM 737 O O . GLY A 1 90 ? -3.072 6.399 17.738 1.00 92.38 90 GLY A O 1
ATOM 738 N N . LEU A 1 91 ? -2.798 4.383 16.784 1.00 95.44 91 LEU A N 1
ATOM 739 C CA . LEU A 1 91 ? -3.208 4.812 15.449 1.00 95.44 91 LEU A CA 1
ATOM 740 C C . LEU A 1 91 ? -4.715 4.860 15.320 1.00 95.44 91 LEU A C 1
ATOM 742 O O . LEU A 1 91 ? -5.408 3.884 15.607 1.00 95.44 91 LEU A O 1
ATOM 746 N N . LYS A 1 92 ? -5.198 5.979 14.796 1.00 96.88 92 LYS A N 1
ATOM 747 C CA . LYS A 1 92 ? -6.576 6.182 14.388 1.00 96.88 92 LYS A CA 1
ATOM 748 C C . LYS A 1 92 ? -6.675 5.976 12.880 1.00 96.88 92 LYS A C 1
ATOM 750 O O . LYS A 1 92 ? -6.332 6.848 12.085 1.00 96.88 92 LYS A O 1
ATOM 755 N N . ILE A 1 93 ? -7.150 4.802 12.484 1.00 97.12 93 ILE A N 1
ATOM 756 C CA . ILE A 1 93 ? -7.353 4.430 11.084 1.00 97.12 93 ILE A CA 1
ATOM 757 C C . ILE A 1 93 ? -8.799 4.734 10.701 1.00 97.12 93 ILE A C 1
ATOM 759 O O . ILE A 1 93 ? -9.748 4.143 11.215 1.00 97.12 93 ILE A O 1
ATOM 763 N N . GLU A 1 94 ? -8.972 5.669 9.774 1.00 96.75 94 GLU A N 1
ATOM 764 C CA . GLU A 1 94 ? -10.282 6.255 9.472 1.00 96.75 94 GLU A CA 1
ATOM 765 C C . GLU A 1 94 ? -10.911 5.694 8.199 1.00 96.75 94 GLU A C 1
ATOM 767 O O . GLU A 1 94 ? -12.132 5.670 8.046 1.00 96.75 94 GLU A O 1
ATOM 772 N N . SER A 1 95 ? -10.089 5.263 7.246 1.00 96.50 95 SER A N 1
ATOM 773 C CA . SER A 1 95 ? -10.588 4.678 6.005 1.00 96.50 95 SER A CA 1
ATOM 774 C C . SER A 1 95 ? -9.551 3.808 5.323 1.00 96.50 95 SER A C 1
ATOM 776 O O . SER A 1 95 ? -8.356 3.938 5.580 1.00 96.50 95 SER A O 1
ATOM 778 N N . PHE A 1 96 ? -10.033 2.950 4.432 1.00 97.38 96 PHE A N 1
ATOM 779 C CA . PHE A 1 96 ? -9.236 2.257 3.437 1.00 97.38 96 PHE A CA 1
ATOM 780 C C . PHE A 1 96 ? -9.569 2.792 2.045 1.00 97.38 96 PHE A C 1
ATOM 782 O O . PHE A 1 96 ? -10.723 2.735 1.607 1.00 97.38 96 PHE A O 1
ATOM 789 N N . ASP A 1 97 ? -8.551 3.262 1.340 1.00 95.44 97 ASP A N 1
ATOM 790 C CA . ASP A 1 97 ? -8.657 3.853 0.016 1.00 95.44 97 ASP A CA 1
ATOM 791 C C . ASP A 1 97 ? -7.983 2.983 -1.029 1.00 95.44 97 ASP A C 1
ATOM 793 O O . ASP A 1 97 ? -7.013 2.276 -0.767 1.00 95.44 97 ASP A O 1
ATOM 797 N N . GLN A 1 98 ? -8.496 3.067 -2.250 1.00 95.69 98 GLN A N 1
ATOM 798 C CA . GLN A 1 98 ? -7.862 2.498 -3.425 1.00 95.69 98 GLN A CA 1
ATOM 799 C C . GLN A 1 98 ? -7.905 3.497 -4.565 1.00 95.69 98 GLN A C 1
ATOM 801 O O . GLN A 1 98 ? -8.918 4.180 -4.763 1.00 95.69 98 GLN A O 1
ATOM 806 N N . SER A 1 99 ? -6.845 3.525 -5.367 1.00 95.06 99 SER A N 1
ATOM 807 C CA . SER A 1 99 ? -6.858 4.268 -6.616 1.00 95.06 99 SER A CA 1
ATOM 808 C C . SER A 1 99 ? -6.092 3.588 -7.744 1.00 95.06 99 SER A C 1
ATOM 810 O O . SER A 1 99 ? -5.205 2.770 -7.509 1.00 95.06 99 SER A O 1
ATOM 812 N N . GLN A 1 100 ? -6.474 3.902 -8.982 1.00 95.56 100 GLN A N 1
ATOM 813 C CA . GLN A 1 100 ? -5.777 3.436 -10.177 1.00 95.56 100 GLN A CA 1
ATOM 814 C C . GLN A 1 100 ? -5.600 4.551 -11.208 1.00 95.56 100 GLN A C 1
ATOM 816 O O . GLN A 1 100 ? -6.544 5.266 -11.552 1.00 95.56 100 GLN A O 1
ATOM 821 N N . TYR A 1 101 ? -4.396 4.662 -11.760 1.00 94.94 101 TYR A N 1
ATOM 822 C CA . TYR A 1 101 ? -4.069 5.614 -12.815 1.00 94.94 101 TYR A CA 1
ATOM 823 C C . TYR A 1 101 ? -3.392 4.872 -13.959 1.00 94.94 101 TYR A C 1
ATOM 825 O O . TYR A 1 101 ? -2.267 4.403 -13.840 1.00 94.94 101 TYR A O 1
ATOM 833 N N . ILE A 1 102 ? -4.106 4.744 -15.073 1.00 94.50 102 ILE A N 1
ATOM 834 C CA . ILE A 1 102 ? -3.607 4.122 -16.299 1.00 94.50 102 ILE A CA 1
ATOM 835 C C . ILE A 1 102 ? -3.312 5.260 -17.270 1.00 94.50 102 ILE A C 1
ATOM 837 O O . ILE A 1 102 ? -4.243 5.927 -17.725 1.00 94.50 102 ILE A O 1
ATOM 841 N N . TYR A 1 103 ? -2.031 5.510 -17.538 1.00 93.88 103 TYR A N 1
ATOM 842 C CA . TYR A 1 103 ? -1.600 6.535 -18.492 1.00 93.88 103 TYR A CA 1
ATOM 843 C C . TYR A 1 103 ? -1.459 5.948 -19.892 1.00 93.88 103 TYR A C 1
ATOM 845 O O . TYR A 1 103 ? -1.906 6.546 -20.866 1.00 93.88 103 TYR A O 1
ATOM 853 N N . ASN A 1 104 ? -0.862 4.761 -19.985 1.00 93.56 104 ASN A N 1
ATOM 854 C CA . ASN A 1 104 ? -0.758 3.977 -21.210 1.00 93.56 104 ASN A CA 1
ATOM 855 C C . ASN A 1 104 ? -0.524 2.492 -20.866 1.00 93.56 104 ASN A C 1
ATOM 857 O O . ASN A 1 104 ? -0.607 2.080 -19.706 1.00 93.56 104 ASN A O 1
ATOM 861 N N . GLU A 1 105 ? -0.253 1.670 -21.878 1.00 91.06 105 GLU A N 1
ATOM 862 C CA . GLU A 1 105 ? -0.029 0.231 -21.711 1.00 91.06 105 GLU A CA 1
ATOM 863 C C . GLU A 1 105 ? 1.212 -0.123 -20.876 1.00 91.06 105 GLU A C 1
ATOM 865 O O . GLU A 1 105 ? 1.197 -1.168 -20.223 1.00 91.06 105 GLU A O 1
ATOM 870 N N . HIS A 1 106 ? 2.202 0.772 -20.826 1.00 93.50 106 HIS A N 1
ATOM 871 C CA . HIS A 1 106 ? 3.484 0.626 -20.132 1.00 93.50 106 HIS A CA 1
ATOM 872 C C . HIS A 1 106 ? 3.586 1.425 -18.830 1.00 93.50 106 HIS A C 1
ATOM 874 O O . HIS A 1 106 ? 4.592 1.334 -18.135 1.00 93.50 106 HIS A O 1
ATOM 880 N N . LEU A 1 107 ? 2.576 2.230 -18.497 1.00 95.19 107 LEU A N 1
ATOM 881 C CA . LEU A 1 107 ? 2.616 3.080 -17.316 1.00 95.19 107 LEU A CA 1
ATOM 882 C C . LEU A 1 107 ? 1.266 3.087 -16.608 1.00 95.19 107 LEU A C 1
ATOM 884 O O . LEU A 1 107 ? 0.317 3.785 -16.992 1.00 95.19 107 LEU A O 1
ATOM 888 N N . LYS A 1 108 ? 1.199 2.264 -15.564 1.00 96.62 108 LYS A N 1
ATOM 889 C CA . LYS A 1 108 ? 0.026 2.061 -14.718 1.00 96.62 108 LYS A CA 1
ATOM 890 C C . LYS A 1 108 ? 0.443 2.207 -13.268 1.00 96.62 108 LYS A C 1
ATOM 892 O O . LYS A 1 108 ? 1.532 1.781 -12.906 1.00 96.62 108 LYS A O 1
ATOM 897 N N . TYR A 1 109 ? -0.440 2.758 -12.453 1.00 96.69 109 TYR A N 1
ATOM 898 C CA . TYR A 1 109 ? -0.248 2.906 -11.020 1.00 96.69 109 TYR A CA 1
ATOM 899 C C . TYR A 1 109 ? -1.469 2.357 -10.304 1.00 96.69 109 TYR A C 1
ATOM 901 O O . TYR A 1 109 ? -2.597 2.750 -10.616 1.00 96.69 109 TYR A O 1
ATOM 909 N N . TYR A 1 110 ? -1.244 1.469 -9.345 1.00 97.56 110 TYR A N 1
ATOM 910 C CA . TYR A 1 110 ? -2.281 0.911 -8.493 1.00 97.56 110 TYR A CA 1
ATOM 911 C C . TYR A 1 110 ? -1.907 1.167 -7.043 1.00 97.56 110 TYR A C 1
ATOM 913 O O . TYR A 1 110 ? -0.877 0.684 -6.586 1.00 97.56 110 TYR A O 1
ATOM 921 N N . PHE A 1 111 ? -2.767 1.879 -6.324 1.00 97.06 111 PHE A N 1
ATOM 922 C CA . PHE A 1 111 ? -2.563 2.250 -4.929 1.00 97.06 111 PHE A CA 1
ATOM 923 C C . PHE A 1 111 ? -3.678 1.690 -4.055 1.00 97.06 111 PHE A C 1
ATOM 925 O O . PHE A 1 111 ? -4.839 1.626 -4.482 1.00 97.06 111 PHE A O 1
ATOM 932 N N . TRP A 1 112 ? -3.333 1.277 -2.840 1.00 98.00 112 TRP A N 1
ATOM 933 C CA . TRP A 1 112 ? -4.293 0.897 -1.812 1.00 98.00 112 TRP A CA 1
ATOM 934 C C . TRP A 1 112 ? -3.684 1.084 -0.428 1.00 98.00 112 TRP A C 1
ATOM 936 O O . TRP A 1 112 ? -2.508 0.792 -0.220 1.00 98.00 112 TRP A O 1
ATOM 946 N N . GLY A 1 113 ? -4.469 1.569 0.524 1.00 97.56 113 GLY A N 1
ATOM 947 C CA . GLY A 1 113 ? -3.913 1.909 1.824 1.00 97.56 113 GLY A CA 1
ATOM 948 C C . GLY A 1 113 ? -4.914 2.456 2.813 1.00 97.56 113 GLY A C 1
ATOM 949 O O . GLY A 1 113 ? -6.101 2.584 2.518 1.00 97.56 113 GLY A O 1
ATOM 950 N N . PHE A 1 114 ? -4.412 2.773 3.997 1.00 97.88 114 PHE A N 1
ATOM 951 C CA . PHE A 1 114 ? -5.191 3.314 5.100 1.00 97.88 114 PHE A CA 1
ATOM 952 C C . PHE A 1 114 ? -4.923 4.807 5.271 1.00 97.88 114 PHE A C 1
ATOM 954 O O . PHE A 1 114 ? -3.772 5.227 5.197 1.00 97.88 114 PHE A O 1
ATOM 961 N N . ASN A 1 115 ? -5.966 5.597 5.540 1.00 96.62 115 ASN A N 1
ATOM 962 C CA . ASN A 1 115 ? -5.813 7.002 5.929 1.00 96.62 115 ASN A CA 1
ATOM 963 C C . ASN A 1 115 ? -5.872 7.167 7.444 1.00 96.62 115 ASN A C 1
ATOM 965 O O . ASN A 1 115 ? -6.694 6.531 8.116 1.00 96.62 115 ASN A O 1
ATOM 969 N N . THR A 1 116 ? -5.073 8.102 7.938 1.00 97.00 116 THR A N 1
ATOM 970 C CA . THR A 1 116 ? -4.987 8.476 9.343 1.00 97.00 116 THR A CA 1
ATOM 971 C C . THR A 1 116 ? -4.632 9.959 9.499 1.00 97.00 116 THR A C 1
ATOM 973 O O . THR A 1 116 ? -4.049 10.569 8.604 1.00 97.00 116 THR A O 1
ATOM 976 N N . ASP A 1 117 ? -5.008 10.555 10.625 1.00 95.75 117 ASP A N 1
ATOM 977 C CA . ASP A 1 117 ? -4.575 11.885 11.062 1.00 95.75 117 ASP A CA 1
ATOM 978 C C . ASP A 1 117 ? -3.303 11.852 11.933 1.00 95.75 117 ASP A C 1
ATOM 980 O O . ASP A 1 117 ? -2.841 12.904 12.374 1.00 95.75 117 ASP A O 1
ATOM 984 N N . ASN A 1 118 ? -2.721 10.668 12.154 1.00 97.00 118 ASN A N 1
ATOM 985 C CA . ASN A 1 118 ? -1.466 10.484 12.879 1.00 97.00 118 ASN A CA 1
ATOM 986 C C . ASN A 1 118 ? -0.241 11.031 12.126 1.00 97.00 118 ASN A C 1
ATOM 988 O O . ASN A 1 118 ? -0.232 11.125 10.896 1.00 97.00 118 ASN A O 1
ATOM 992 N N . THR A 1 119 ? 0.830 11.333 12.867 1.00 95.94 119 THR A N 1
ATOM 993 C CA . THR A 1 119 ? 2.129 11.710 12.280 1.00 95.94 119 THR A CA 1
ATOM 994 C C . THR A 1 119 ? 2.893 10.492 11.751 1.00 95.94 119 THR A C 1
ATOM 996 O O . THR A 1 119 ? 2.589 9.343 12.079 1.00 95.94 119 THR A O 1
ATOM 999 N N . PHE A 1 120 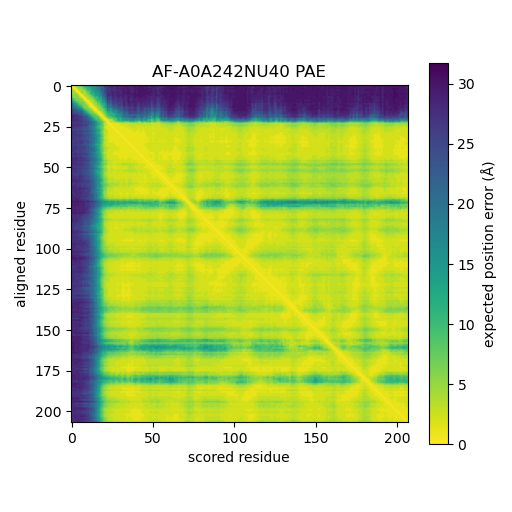? 3.937 10.728 10.950 1.00 96.50 120 PHE A N 1
ATOM 1000 C CA . PHE A 1 120 ? 4.797 9.652 10.445 1.00 96.50 120 PHE A CA 1
ATOM 1001 C C . PHE A 1 120 ? 5.480 8.889 11.590 1.00 96.50 120 PHE A C 1
ATOM 1003 O O . PHE A 1 120 ? 5.581 7.667 11.542 1.00 96.50 120 PHE A O 1
ATOM 1010 N N . GLU A 1 121 ? 5.917 9.582 12.642 1.00 96.06 121 GLU A N 1
ATOM 1011 C CA . GLU A 1 121 ? 6.560 8.985 13.817 1.00 96.06 121 GLU A CA 1
ATOM 1012 C C . GLU A 1 121 ? 5.595 8.100 14.606 1.00 96.06 121 GLU A C 1
ATOM 1014 O O . GLU A 1 121 ? 5.967 6.999 15.012 1.00 96.06 121 GLU A O 1
ATOM 1019 N N . GLU A 1 122 ? 4.350 8.545 14.788 1.00 97.44 122 GLU A N 1
ATOM 1020 C CA . GLU A 1 122 ? 3.309 7.751 15.447 1.00 97.44 122 GLU A CA 1
ATOM 1021 C C . GLU A 1 122 ? 3.024 6.467 14.659 1.00 97.44 122 GLU A C 1
ATOM 1023 O O . GLU A 1 122 ? 2.979 5.380 15.237 1.00 97.44 122 GLU A O 1
ATOM 1028 N N . ILE A 1 123 ? 2.927 6.569 13.328 1.00 97.88 123 ILE A N 1
ATOM 1029 C CA . ILE A 1 123 ? 2.753 5.419 12.429 1.00 97.88 123 ILE A CA 1
ATOM 1030 C C . ILE A 1 123 ? 3.918 4.440 12.552 1.00 97.88 123 ILE A C 1
ATOM 1032 O O . ILE A 1 123 ? 3.698 3.246 12.766 1.00 97.88 123 ILE A O 1
ATOM 1036 N N . LYS A 1 124 ? 5.157 4.931 12.462 1.00 97.50 124 LYS A N 1
ATOM 1037 C CA . LYS A 1 124 ? 6.361 4.099 12.603 1.00 97.50 124 LYS A CA 1
ATOM 1038 C C . LYS A 1 124 ? 6.401 3.407 13.963 1.00 97.50 124 LYS A C 1
ATOM 1040 O O . LYS A 1 124 ? 6.717 2.222 14.036 1.00 97.50 124 LYS A O 1
ATOM 1045 N N . SER A 1 125 ? 6.031 4.116 15.030 1.00 96.75 1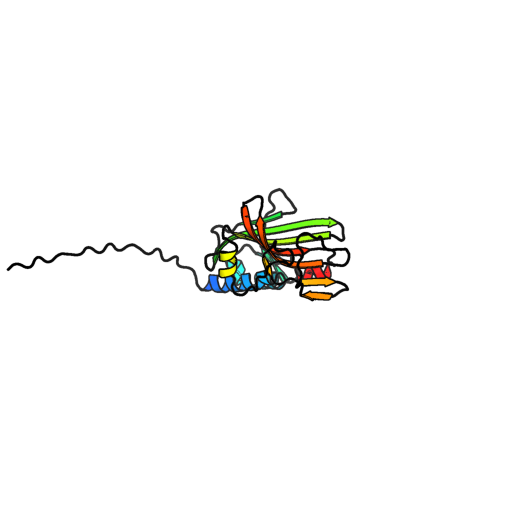25 SER A N 1
ATOM 1046 C CA . SER A 1 125 ? 6.009 3.555 16.380 1.00 96.75 125 SER A CA 1
ATOM 1047 C C . SER A 1 125 ? 4.942 2.476 16.560 1.00 96.75 125 SER A C 1
ATOM 1049 O O . SER A 1 125 ? 5.165 1.520 17.302 1.00 96.75 125 SER A O 1
ATOM 1051 N N . ALA A 1 126 ? 3.784 2.621 15.922 1.00 96.88 126 ALA A N 1
ATOM 1052 C CA . ALA A 1 126 ? 2.692 1.658 16.026 1.00 96.88 126 ALA A CA 1
ATOM 1053 C C . ALA A 1 126 ? 2.845 0.446 15.094 1.00 96.88 126 ALA A C 1
ATOM 1055 O O . ALA A 1 126 ? 2.223 -0.594 15.337 1.00 96.88 126 ALA A O 1
ATOM 1056 N N . LEU A 1 127 ? 3.699 0.559 14.071 1.00 97.31 127 LEU A N 1
ATOM 1057 C CA . LEU A 1 127 ? 4.056 -0.502 13.128 1.00 97.31 127 LEU A CA 1
ATOM 1058 C C . LEU A 1 127 ? 5.533 -0.932 13.284 1.00 97.31 127 LEU A C 1
ATOM 1060 O O . LEU A 1 127 ? 6.282 -0.902 12.305 1.00 97.31 127 LEU A O 1
ATOM 1064 N N . PRO A 1 128 ? 5.978 -1.383 14.475 1.00 96.56 128 PRO A N 1
ATOM 1065 C CA . PRO A 1 128 ? 7.392 -1.662 14.753 1.00 96.56 128 PRO A CA 1
ATOM 1066 C C . PRO A 1 128 ? 7.953 -2.875 13.992 1.00 96.56 128 PRO A C 1
ATOM 1068 O O . PRO A 1 128 ? 9.144 -3.157 14.068 1.00 96.56 128 PRO A O 1
ATOM 1071 N N . TRP A 1 129 ? 7.103 -3.632 13.295 1.00 97.12 129 TRP A N 1
ATOM 1072 C CA . TRP A 1 129 ? 7.516 -4.755 12.448 1.00 97.12 129 TRP A CA 1
ATOM 1073 C C . TRP A 1 129 ? 7.884 -4.334 11.021 1.00 97.12 129 TRP A C 1
ATOM 1075 O O . TRP A 1 129 ? 8.300 -5.185 10.236 1.00 97.12 129 TRP A O 1
ATOM 1085 N N . VAL A 1 130 ? 7.680 -3.067 10.659 1.00 98.00 130 VAL A N 1
ATOM 1086 C CA . VAL A 1 130 ? 8.050 -2.529 9.349 1.00 98.00 130 VAL A CA 1
ATOM 1087 C C . VAL A 1 130 ? 9.428 -1.883 9.454 1.00 98.00 130 VAL A C 1
ATOM 1089 O O . VAL A 1 130 ? 9.638 -0.992 10.275 1.00 98.00 130 VAL A O 1
ATOM 1092 N N . ASP A 1 131 ? 10.358 -2.319 8.604 1.00 96.38 131 ASP A N 1
ATOM 1093 C CA . ASP A 1 131 ? 11.686 -1.711 8.478 1.00 96.38 131 ASP A CA 1
ATOM 1094 C C . ASP A 1 131 ? 11.603 -0.462 7.590 1.00 96.38 131 ASP A C 1
ATOM 1096 O O . ASP A 1 131 ? 11.790 -0.523 6.374 1.00 96.38 131 ASP A O 1
ATOM 1100 N N . TRP A 1 132 ? 11.219 0.662 8.197 1.00 96.62 132 TRP A N 1
ATOM 1101 C CA . TRP A 1 132 ? 11.089 1.942 7.507 1.00 96.62 132 TRP A CA 1
ATOM 1102 C C . TRP A 1 132 ? 12.453 2.516 7.131 1.00 96.62 132 TRP A C 1
ATOM 1104 O O . TRP A 1 132 ? 13.339 2.666 7.973 1.00 96.62 132 TRP A O 1
ATOM 1114 N N . GLN A 1 133 ? 12.588 2.911 5.871 1.00 94.75 133 GLN A N 1
ATOM 1115 C CA . GLN A 1 133 ? 13.784 3.524 5.308 1.00 94.75 133 GLN A CA 1
ATOM 1116 C C . GLN A 1 133 ? 13.400 4.805 4.572 1.00 94.75 133 GLN A C 1
ATOM 1118 O O . GLN A 1 133 ? 12.288 4.935 4.071 1.00 94.75 133 GLN A O 1
ATOM 1123 N N . ILE A 1 134 ? 14.326 5.754 4.479 1.00 94.00 134 ILE A N 1
ATOM 1124 C CA . ILE A 1 134 ? 14.124 6.943 3.649 1.00 94.00 134 ILE A CA 1
ATOM 1125 C C . ILE A 1 134 ? 14.492 6.579 2.204 1.00 94.00 134 ILE A C 1
ATOM 1127 O O . ILE A 1 134 ? 15.508 5.920 1.972 1.00 94.00 134 ILE A O 1
ATOM 1131 N N . SER A 1 135 ? 13.676 7.001 1.235 1.00 92.44 135 SER A N 1
ATOM 1132 C CA . SER A 1 135 ? 13.958 6.846 -0.196 1.00 92.44 135 SER A CA 1
ATOM 1133 C C . SER A 1 135 ? 15.312 7.460 -0.577 1.00 92.44 135 SER A C 1
ATOM 1135 O O . SER A 1 135 ? 15.820 8.362 0.092 1.00 92.44 135 SER A O 1
ATOM 1137 N N . ALA A 1 136 ? 15.911 7.004 -1.681 1.00 89.69 136 ALA A N 1
ATOM 1138 C CA . ALA A 1 136 ? 17.256 7.437 -2.076 1.00 89.69 136 ALA A CA 1
ATOM 1139 C C . ALA A 1 136 ? 17.342 8.945 -2.381 1.00 89.69 136 ALA A C 1
ATOM 1141 O O . ALA A 1 136 ? 18.407 9.544 -2.250 1.00 89.69 136 ALA A O 1
ATOM 1142 N N . ASP A 1 137 ? 16.221 9.560 -2.757 1.00 87.50 137 ASP A N 1
ATOM 1143 C CA . ASP A 1 137 ? 16.089 11.002 -2.976 1.00 87.50 137 ASP A CA 1
ATOM 1144 C C . ASP A 1 137 ? 15.692 11.797 -1.715 1.00 87.50 137 ASP A C 1
ATOM 1146 O O . ASP A 1 137 ? 15.582 13.021 -1.777 1.00 87.50 137 ASP A O 1
ATOM 1150 N N . GLY A 1 138 ? 15.497 11.137 -0.569 1.00 88.62 138 GLY A N 1
ATOM 1151 C CA . GLY A 1 138 ? 15.222 11.791 0.711 1.00 88.62 138 GLY A CA 1
ATOM 1152 C C . GLY A 1 138 ? 13.776 12.250 0.920 1.00 88.62 138 GLY A C 1
ATOM 1153 O O . GLY A 1 138 ? 13.531 13.058 1.813 1.00 88.62 138 GLY A O 1
ATOM 1154 N N . THR A 1 139 ? 12.831 11.807 0.089 1.00 88.12 139 THR A N 1
ATOM 1155 C CA . THR A 1 139 ? 11.488 12.412 0.014 1.00 88.12 139 THR A CA 1
ATOM 1156 C C . THR A 1 139 ? 10.370 11.603 0.668 1.00 88.12 139 THR A C 1
ATOM 1158 O O . THR A 1 139 ? 9.388 12.205 1.101 1.00 88.12 139 THR A O 1
ATOM 1161 N N . LEU A 1 140 ? 10.495 10.274 0.749 1.00 91.75 140 LEU A N 1
ATOM 1162 C CA . LEU A 1 140 ? 9.463 9.387 1.289 1.00 91.75 140 LEU A CA 1
ATOM 1163 C C . LEU A 1 140 ? 10.039 8.408 2.307 1.00 91.75 140 LEU A C 1
ATOM 1165 O O . LEU A 1 140 ? 11.151 7.906 2.154 1.00 91.75 140 LEU A O 1
ATOM 1169 N N . ASP A 1 141 ? 9.223 8.077 3.303 1.00 95.94 141 ASP A N 1
ATOM 1170 C CA . ASP A 1 141 ? 9.417 6.883 4.117 1.00 95.94 141 ASP A CA 1
ATOM 1171 C C . ASP A 1 141 ? 8.847 5.679 3.375 1.00 95.94 141 ASP A C 1
ATOM 1173 O O . ASP A 1 141 ? 7.662 5.655 3.039 1.00 95.94 141 ASP A O 1
ATOM 1177 N N . VAL A 1 142 ? 9.691 4.685 3.121 1.00 96.94 142 VAL A N 1
ATOM 1178 C CA . VAL A 1 142 ? 9.390 3.506 2.311 1.00 96.94 142 VAL A CA 1
ATOM 1179 C C . VAL A 1 142 ? 9.775 2.223 3.041 1.00 96.94 142 VAL A C 1
ATOM 1181 O O . VAL A 1 142 ? 10.631 2.222 3.923 1.00 96.94 142 VAL A O 1
ATOM 1184 N N . ALA A 1 143 ? 9.153 1.113 2.665 1.00 97.12 143 ALA A N 1
ATOM 1185 C CA . ALA A 1 143 ? 9.505 -0.220 3.134 1.00 97.12 143 ALA A CA 1
ATOM 1186 C C . ALA A 1 143 ? 9.073 -1.284 2.116 1.00 97.12 143 ALA A C 1
ATOM 1188 O O . ALA A 1 143 ? 8.264 -1.018 1.223 1.00 97.12 143 ALA A O 1
ATOM 1189 N N . ASN A 1 144 ? 9.601 -2.503 2.266 1.00 95.38 144 ASN A N 1
ATOM 1190 C CA . ASN A 1 144 ? 9.241 -3.675 1.454 1.00 95.38 144 ASN A CA 1
ATOM 1191 C C . ASN A 1 144 ? 9.276 -3.405 -0.060 1.00 95.38 144 ASN A C 1
ATOM 1193 O O . ASN A 1 144 ? 8.420 -3.867 -0.812 1.00 95.38 144 ASN A O 1
ATOM 1197 N N . ALA A 1 145 ? 10.256 -2.613 -0.497 1.00 96.19 145 ALA A N 1
ATOM 1198 C CA . ALA A 1 145 ? 10.351 -2.176 -1.875 1.00 96.19 145 ALA A CA 1
ATOM 1199 C C . ALA A 1 145 ? 10.940 -3.277 -2.768 1.00 96.19 145 ALA A C 1
ATOM 1201 O O . ALA A 1 145 ? 12.000 -3.840 -2.484 1.00 96.19 145 ALA A O 1
ATOM 1202 N N . LEU A 1 146 ? 10.270 -3.545 -3.883 1.00 97.19 146 LEU A N 1
ATOM 1203 C CA . LEU A 1 146 ? 10.650 -4.509 -4.905 1.00 97.19 146 LEU A CA 1
ATOM 1204 C C . LEU A 1 146 ? 10.715 -3.824 -6.269 1.00 97.19 146 LEU A C 1
ATOM 1206 O O . LEU A 1 146 ? 9.908 -2.954 -6.589 1.00 97.19 146 LEU A O 1
ATOM 1210 N N . PHE A 1 147 ? 11.654 -4.267 -7.094 1.00 96.69 147 PHE A N 1
ATOM 1211 C CA . PHE A 1 147 ? 11.856 -3.820 -8.464 1.00 96.69 147 PHE A CA 1
ATOM 1212 C C . PHE A 1 147 ? 11.766 -5.010 -9.414 1.00 96.69 147 PHE A C 1
ATOM 1214 O O . PHE A 1 147 ? 12.303 -6.081 -9.134 1.00 96.69 147 PHE A O 1
ATOM 1221 N N . TYR A 1 148 ? 11.088 -4.818 -10.536 1.00 96.62 148 TYR A N 1
ATOM 1222 C CA . TYR A 1 148 ? 10.899 -5.810 -11.579 1.00 96.62 148 TYR A CA 1
ATOM 1223 C C . TYR A 1 148 ? 11.639 -5.399 -12.837 1.00 96.62 148 TYR A C 1
ATOM 1225 O O . TYR A 1 148 ? 11.425 -4.305 -13.364 1.00 96.62 148 TYR A O 1
ATOM 1233 N N . LYS A 1 149 ? 12.458 -6.311 -13.353 1.00 95.81 149 LYS A N 1
ATOM 1234 C CA . LYS A 1 149 ? 13.136 -6.170 -14.639 1.00 95.81 149 LYS A CA 1
ATOM 1235 C C . LYS A 1 149 ? 13.495 -7.549 -15.181 1.00 95.81 149 LYS A C 1
ATOM 1237 O O . LYS A 1 149 ? 13.762 -8.469 -14.414 1.00 95.81 149 LYS A O 1
ATOM 1242 N N . ASP A 1 150 ? 13.471 -7.699 -16.503 1.00 94.81 150 ASP A N 1
ATOM 1243 C CA . ASP A 1 150 ? 13.893 -8.927 -17.196 1.00 94.81 150 ASP A CA 1
ATOM 1244 C C . ASP A 1 150 ? 13.185 -10.204 -16.689 1.00 94.81 150 ASP A C 1
ATOM 1246 O O . ASP A 1 150 ? 13.757 -11.292 -16.662 1.00 94.81 150 ASP A O 1
ATOM 1250 N N . GLY A 1 151 ? 11.915 -10.085 -16.280 1.00 93.94 151 GLY A N 1
ATOM 1251 C CA . GLY A 1 151 ? 11.123 -11.222 -15.797 1.00 93.94 151 GLY A CA 1
ATOM 1252 C C . GLY A 1 151 ? 11.287 -11.550 -14.313 1.00 93.94 151 GLY A C 1
ATOM 1253 O O . GLY A 1 151 ? 10.699 -12.530 -13.854 1.00 93.94 151 GLY A O 1
ATOM 1254 N N . VAL A 1 152 ? 12.064 -10.769 -13.559 1.00 95.75 152 VAL A N 1
ATOM 1255 C CA . VAL A 1 152 ? 12.444 -11.089 -12.178 1.00 95.75 152 VAL A CA 1
ATOM 1256 C C . VAL A 1 152 ? 12.148 -9.919 -11.245 1.00 95.75 152 VAL A C 1
ATOM 1258 O O . VAL A 1 152 ? 12.428 -8.769 -11.573 1.00 95.75 152 VAL A O 1
ATOM 1261 N N . TRP A 1 153 ? 11.598 -10.232 -10.068 1.00 96.88 153 TRP A N 1
ATOM 1262 C CA . TRP A 1 153 ? 11.498 -9.306 -8.940 1.00 96.88 153 TRP A CA 1
ATOM 1263 C C . TRP A 1 153 ? 12.733 -9.427 -8.047 1.00 96.88 153 TRP A C 1
ATOM 1265 O O . TRP A 1 153 ? 13.126 -10.538 -7.689 1.00 96.88 153 TRP A O 1
ATOM 1275 N N . SER A 1 154 ? 13.296 -8.295 -7.647 1.00 96.75 154 SER A N 1
ATOM 1276 C CA . SER A 1 154 ? 14.413 -8.187 -6.707 1.00 96.75 154 SER A CA 1
ATOM 1277 C C . SER A 1 154 ? 14.166 -7.062 -5.710 1.00 96.75 154 SER A C 1
ATOM 1279 O O . SER A 1 154 ? 13.422 -6.133 -6.014 1.00 96.75 154 SER A O 1
ATOM 1281 N N . ASP A 1 155 ? 14.832 -7.098 -4.560 1.00 95.94 155 ASP A N 1
ATOM 1282 C CA . ASP A 1 155 ? 14.773 -6.005 -3.585 1.00 95.94 155 ASP A CA 1
ATOM 1283 C C . ASP A 1 155 ? 15.196 -4.672 -4.218 1.00 95.94 155 ASP A C 1
ATOM 1285 O O . ASP A 1 155 ? 16.229 -4.584 -4.891 1.00 95.94 155 ASP A O 1
ATOM 1289 N N . ASN A 1 156 ? 14.416 -3.620 -3.972 1.00 93.31 156 ASN A N 1
ATOM 1290 C CA . ASN A 1 156 ? 14.729 -2.268 -4.409 1.00 93.31 156 ASN A CA 1
ATOM 1291 C C . ASN A 1 156 ? 15.326 -1.456 -3.255 1.00 93.31 156 ASN A C 1
ATOM 1293 O O . ASN A 1 156 ? 14.610 -0.854 -2.461 1.00 93.31 156 ASN A O 1
ATOM 1297 N N . LYS A 1 157 ? 16.657 -1.407 -3.185 1.00 86.38 157 LYS A N 1
ATOM 1298 C CA . LYS A 1 157 ? 17.381 -0.610 -2.176 1.00 86.38 157 LYS A CA 1
ATOM 1299 C C . LYS A 1 157 ? 17.536 0.870 -2.546 1.00 86.38 157 LYS A C 1
ATOM 1301 O O . LYS A 1 157 ? 18.092 1.629 -1.764 1.00 86.38 157 LYS A O 1
ATOM 1306 N N . HIS A 1 158 ? 17.106 1.265 -3.744 1.00 87.06 158 HIS A N 1
ATOM 1307 C CA . HIS A 1 158 ? 17.312 2.605 -4.291 1.00 87.06 158 HIS A CA 1
ATOM 1308 C C . HIS A 1 158 ? 16.002 3.131 -4.878 1.00 87.06 158 HIS A C 1
ATOM 1310 O O . HIS A 1 158 ? 15.909 3.423 -6.068 1.00 87.06 158 HIS A O 1
ATOM 1316 N N . VAL A 1 159 ? 14.973 3.221 -4.033 1.00 89.12 159 VAL A N 1
ATOM 1317 C CA . VAL A 1 159 ? 13.684 3.800 -4.422 1.00 89.12 159 VAL A CA 1
ATOM 1318 C C . VAL A 1 159 ? 13.883 5.271 -4.788 1.00 89.12 159 VAL A C 1
ATOM 1320 O O . VAL A 1 159 ? 14.317 6.065 -3.950 1.00 89.12 159 VAL A O 1
ATOM 1323 N N . LEU A 1 160 ? 13.551 5.619 -6.030 1.00 84.75 160 LEU A N 1
ATOM 1324 C CA . LEU A 1 160 ? 13.497 6.985 -6.547 1.00 84.75 160 LEU A CA 1
ATOM 1325 C C . LEU A 1 160 ? 12.030 7.342 -6.754 1.00 84.75 160 LEU A C 1
ATOM 1327 O O . LEU A 1 160 ? 11.310 6.624 -7.438 1.00 84.75 160 LEU A O 1
ATOM 1331 N N . THR A 1 161 ? 11.571 8.430 -6.147 1.00 79.56 161 THR A N 1
ATOM 1332 C CA . THR A 1 161 ? 10.130 8.734 -6.075 1.00 79.56 161 THR A CA 1
ATOM 1333 C C . THR A 1 161 ? 9.681 9.711 -7.159 1.00 79.56 161 THR A C 1
ATOM 1335 O O . THR A 1 161 ? 8.501 9.780 -7.498 1.00 79.56 161 THR A O 1
ATOM 1338 N N . ASN A 1 162 ? 10.635 10.455 -7.722 1.00 79.62 162 ASN A N 1
ATOM 1339 C CA . ASN A 1 162 ? 10.394 11.473 -8.742 1.00 79.62 162 ASN A CA 1
ATOM 1340 C C . ASN A 1 162 ? 10.558 10.953 -10.178 1.00 79.62 162 ASN A C 1
ATOM 1342 O O . ASN A 1 162 ? 10.284 11.692 -11.124 1.00 79.62 162 ASN A O 1
ATOM 1346 N N . ASP A 1 163 ? 10.954 9.690 -10.342 1.00 82.62 163 ASP A N 1
ATOM 1347 C CA . ASP A 1 163 ? 11.145 9.060 -11.643 1.00 82.62 163 ASP A CA 1
ATOM 1348 C C . ASP A 1 163 ? 10.024 8.057 -11.915 1.00 82.62 163 ASP A C 1
ATOM 1350 O O . ASP A 1 163 ? 9.711 7.190 -11.105 1.00 82.62 163 ASP A O 1
ATOM 1354 N N . SER A 1 164 ? 9.395 8.167 -13.085 1.00 86.75 164 SER A N 1
ATOM 1355 C CA . SER A 1 164 ? 8.427 7.156 -13.515 1.00 86.75 164 SER A CA 1
ATOM 1356 C C . SER A 1 164 ? 9.154 5.872 -13.921 1.00 86.75 164 SER A C 1
ATOM 1358 O O . SER A 1 164 ? 10.184 5.966 -14.597 1.00 86.75 164 SER A O 1
ATOM 1360 N N . PRO A 1 165 ? 8.605 4.681 -13.613 1.00 90.06 165 PRO A N 1
ATOM 1361 C CA . PRO A 1 165 ? 9.171 3.434 -14.104 1.00 90.06 165 PRO A CA 1
ATOM 1362 C C . PRO A 1 165 ? 9.338 3.461 -15.624 1.00 90.06 165 PRO A C 1
ATOM 1364 O O . PRO A 1 165 ? 8.428 3.841 -16.368 1.00 90.06 165 PRO A O 1
ATOM 1367 N N . VAL A 1 166 ? 10.515 3.051 -16.093 1.00 92.19 166 VAL A N 1
ATOM 1368 C CA . VAL A 1 166 ? 10.800 2.956 -17.526 1.00 92.19 166 VAL A CA 1
ATOM 1369 C C . VAL A 1 166 ? 10.126 1.719 -18.121 1.00 92.19 166 VAL A C 1
ATOM 1371 O O . VAL A 1 166 ? 9.814 0.754 -17.419 1.00 92.19 166 VAL A O 1
ATOM 1374 N N . ARG A 1 167 ? 9.916 1.714 -19.439 1.00 95.06 167 ARG A N 1
ATOM 1375 C CA . ARG A 1 167 ? 9.336 0.564 -20.148 1.00 95.06 167 ARG A CA 1
ATOM 1376 C C . ARG A 1 167 ? 10.095 -0.732 -19.828 1.00 95.06 167 ARG A C 1
ATOM 1378 O O . ARG A 1 167 ? 11.323 -0.737 -19.785 1.00 95.06 167 ARG A O 1
ATOM 1385 N N . GLY A 1 168 ? 9.360 -1.826 -19.641 1.00 95.62 168 GLY A N 1
ATOM 1386 C CA . GLY A 1 168 ? 9.900 -3.124 -19.234 1.00 95.62 168 GLY A CA 1
ATOM 1387 C C . GLY A 1 168 ? 10.261 -3.232 -17.751 1.00 95.62 168 GLY A C 1
ATOM 1388 O O . GLY A 1 168 ? 10.780 -4.271 -17.342 1.00 95.62 168 GLY A O 1
ATOM 1389 N N . THR A 1 169 ? 9.997 -2.194 -16.951 1.00 96.50 169 THR A N 1
ATOM 1390 C CA . THR A 1 169 ? 10.252 -2.196 -15.507 1.00 96.50 169 THR A CA 1
ATOM 1391 C C . THR A 1 169 ? 8.997 -1.881 -14.712 1.00 96.50 169 THR A C 1
ATOM 1393 O O . THR A 1 169 ? 8.075 -1.225 -15.200 1.00 96.50 169 THR A O 1
ATOM 1396 N N . ALA A 1 170 ? 8.966 -2.361 -13.477 1.00 96.94 170 ALA A N 1
ATOM 1397 C CA . ALA A 1 170 ? 7.918 -2.047 -12.523 1.00 96.94 170 ALA A CA 1
ATOM 1398 C C . ALA A 1 170 ? 8.476 -2.037 -11.102 1.00 96.94 170 ALA A C 1
ATOM 1400 O O . ALA A 1 170 ? 9.567 -2.540 -10.848 1.00 96.94 170 ALA A O 1
ATOM 1401 N N . GLU A 1 171 ? 7.714 -1.495 -10.167 1.00 96.56 171 GLU A N 1
ATOM 1402 C CA . GLU A 1 171 ? 8.060 -1.494 -8.752 1.00 96.56 171 GLU A CA 1
ATOM 1403 C C . GLU A 1 171 ? 6.827 -1.699 -7.874 1.00 96.56 171 GLU A C 1
ATOM 1405 O O . GLU A 1 171 ? 5.690 -1.456 -8.287 1.00 96.56 171 GLU A O 1
ATOM 1410 N N . ASN A 1 172 ? 7.064 -2.181 -6.661 1.00 97.19 172 ASN A N 1
ATOM 1411 C CA . ASN A 1 172 ? 6.076 -2.351 -5.604 1.00 97.19 172 ASN A CA 1
ATOM 1412 C C . ASN A 1 172 ? 6.707 -1.877 -4.300 1.00 97.19 172 ASN A C 1
ATOM 1414 O O . ASN A 1 172 ? 7.866 -2.187 -4.053 1.00 97.19 172 ASN A O 1
ATOM 1418 N N . LEU A 1 173 ? 5.984 -1.109 -3.493 1.00 96.56 173 LEU A N 1
ATOM 1419 C CA . LEU A 1 173 ? 6.502 -0.622 -2.218 1.00 96.56 173 LEU A CA 1
ATOM 1420 C C . LEU A 1 173 ? 5.374 -0.260 -1.254 1.00 96.56 173 LEU A C 1
ATOM 1422 O O . LEU A 1 173 ? 4.270 0.091 -1.677 1.00 96.56 173 LEU A O 1
ATOM 1426 N N . LEU A 1 174 ? 5.688 -0.317 0.039 1.00 98.25 174 LEU A N 1
ATOM 1427 C CA . LEU A 1 174 ? 4.957 0.361 1.104 1.00 98.25 174 LEU A CA 1
ATOM 1428 C C . LEU A 1 174 ? 5.563 1.752 1.290 1.00 98.25 174 LEU A C 1
ATOM 1430 O O . LEU A 1 174 ? 6.786 1.884 1.283 1.00 98.25 174 LEU A O 1
ATOM 1434 N N . PHE A 1 175 ? 4.741 2.775 1.496 1.00 97.31 175 PHE A N 1
ATOM 1435 C CA . PHE A 1 175 ? 5.223 4.119 1.789 1.00 97.31 175 PHE A CA 1
ATOM 1436 C C . PHE A 1 175 ? 4.229 4.945 2.604 1.00 97.31 175 PHE A C 1
ATOM 1438 O O . PHE A 1 175 ? 3.038 4.623 2.678 1.00 97.31 175 PHE A O 1
ATOM 1445 N N . LEU A 1 176 ? 4.745 6.007 3.224 1.00 97.06 176 LEU A N 1
ATOM 1446 C CA . LEU A 1 176 ? 3.951 7.046 3.873 1.00 97.06 176 LEU A CA 1
ATOM 1447 C C . LEU A 1 176 ? 3.905 8.286 2.987 1.00 97.06 176 LEU A C 1
ATOM 1449 O O . LEU A 1 176 ? 4.942 8.782 2.552 1.00 97.06 176 LEU A O 1
ATOM 1453 N N . GLU A 1 177 ? 2.710 8.817 2.748 1.00 92.88 177 GLU A N 1
ATOM 1454 C CA . GLU A 1 177 ? 2.537 10.088 2.044 1.00 92.88 177 GLU A CA 1
ATOM 1455 C C . GLU A 1 177 ? 1.452 10.949 2.686 1.00 92.88 177 GLU A C 1
ATOM 1457 O O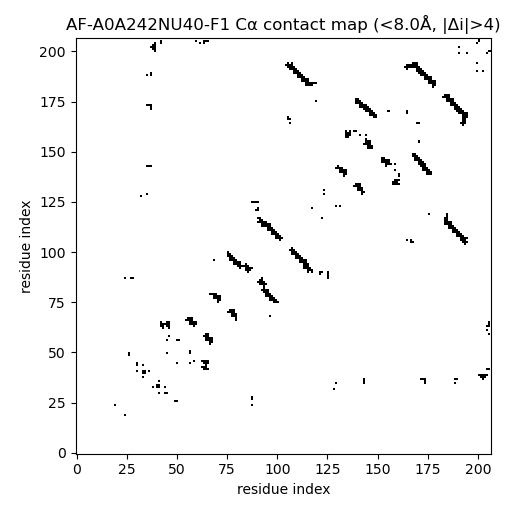 . GLU A 1 177 ? 0.514 10.441 3.295 1.00 92.88 177 GLU A O 1
ATOM 1462 N N . TYR A 1 178 ? 1.554 12.267 2.521 1.00 90.94 178 TYR A N 1
ATOM 1463 C CA . TYR A 1 178 ? 0.444 13.166 2.823 1.00 90.94 178 TYR A CA 1
ATOM 1464 C C . TYR A 1 178 ? -0.492 13.241 1.616 1.00 90.94 178 TYR A C 1
ATOM 1466 O O . TYR A 1 178 ? -0.090 13.681 0.534 1.00 90.94 178 TYR A O 1
ATOM 1474 N N . ASP A 1 179 ? -1.766 12.906 1.810 1.00 83.19 179 ASP A N 1
ATOM 1475 C CA . ASP A 1 179 ? -2.797 13.229 0.834 1.00 83.19 179 ASP A CA 1
ATOM 1476 C C . ASP A 1 179 ? -2.982 14.749 0.800 1.00 83.19 179 ASP A C 1
ATOM 1478 O O . ASP A 1 179 ? -3.534 15.365 1.714 1.00 83.19 179 ASP A O 1
ATOM 1482 N N . ARG A 1 180 ? -2.524 15.374 -0.288 1.00 76.56 180 ARG A N 1
ATOM 1483 C CA . ARG A 1 180 ? -2.501 16.840 -0.430 1.00 76.56 180 ARG A CA 1
ATOM 1484 C C . ARG A 1 180 ? -3.885 17.495 -0.376 1.00 76.56 180 ARG A C 1
ATOM 1486 O O . ARG A 1 180 ? -3.963 18.707 -0.203 1.00 76.56 180 ARG A O 1
ATOM 1493 N N . PHE A 1 181 ? -4.961 16.729 -0.562 1.00 74.44 181 PHE A N 1
ATOM 1494 C CA . PHE A 1 181 ? -6.327 17.253 -0.571 1.00 74.44 181 PHE A CA 1
ATOM 1495 C C . PHE A 1 181 ? -6.977 17.227 0.811 1.00 74.44 181 PHE A C 1
ATOM 1497 O O . PHE A 1 181 ? -7.647 18.184 1.187 1.00 74.44 181 PHE A O 1
ATOM 1504 N N . SER A 1 182 ? -6.807 16.138 1.558 1.00 79.25 182 SER A N 1
ATOM 1505 C CA . SER A 1 182 ? -7.372 15.976 2.899 1.00 79.25 182 SER A CA 1
ATOM 1506 C C . SER A 1 182 ? -6.424 16.406 4.015 1.00 79.25 182 SER A C 1
ATOM 1508 O O . SER A 1 182 ? -6.881 16.603 5.138 1.00 79.25 182 SER A O 1
ATOM 1510 N N . GLY A 1 183 ? -5.127 16.546 3.722 1.00 83.94 183 GLY A N 1
ATOM 1511 C CA . GLY A 1 183 ? -4.079 16.806 4.710 1.00 83.94 183 GLY A CA 1
ATOM 1512 C C . GLY A 1 183 ? -3.764 15.603 5.605 1.00 83.94 183 GLY A C 1
ATOM 1513 O O . GLY A 1 183 ? -2.993 15.743 6.548 1.00 83.94 183 GLY A O 1
ATOM 1514 N N . LYS A 1 184 ? -4.365 14.440 5.330 1.00 90.19 184 LYS A N 1
ATOM 1515 C CA . LYS A 1 184 ? -4.185 13.208 6.103 1.00 90.19 184 LYS A CA 1
ATOM 1516 C C . LYS A 1 184 ? -2.972 12.429 5.622 1.00 90.19 184 LYS A C 1
ATOM 1518 O O . LYS A 1 184 ? -2.560 12.566 4.472 1.00 90.19 184 LYS A O 1
ATOM 1523 N N . VAL A 1 185 ? -2.431 11.586 6.493 1.00 95.81 185 VAL A N 1
ATOM 1524 C CA . VAL A 1 185 ? -1.370 10.647 6.135 1.00 95.81 185 VAL A CA 1
ATOM 1525 C C . VAL A 1 185 ? -1.981 9.361 5.593 1.00 95.81 185 VAL A C 1
ATOM 1527 O O . VAL A 1 185 ? -2.965 8.843 6.124 1.00 95.81 185 VAL A O 1
ATOM 1530 N N . MET A 1 186 ? -1.377 8.834 4.535 1.00 95.81 186 MET A N 1
ATOM 1531 C CA . MET A 1 186 ? -1.687 7.539 3.956 1.00 95.81 186 MET A CA 1
ATOM 1532 C C . MET A 1 186 ? -0.568 6.549 4.260 1.00 95.81 186 MET A C 1
ATOM 1534 O O . MET A 1 186 ? 0.592 6.808 3.957 1.00 95.81 186 MET A O 1
ATOM 1538 N N . ILE A 1 187 ? -0.936 5.394 4.814 1.00 97.88 187 ILE A N 1
ATOM 1539 C CA . ILE A 1 187 ? -0.087 4.202 4.888 1.00 97.88 187 ILE A CA 1
ATOM 1540 C C . ILE A 1 187 ? -0.447 3.361 3.671 1.00 97.88 187 ILE A C 1
ATOM 1542 O O . ILE A 1 187 ? -1.506 2.725 3.651 1.00 97.88 187 ILE A O 1
ATOM 1546 N N . GLN A 1 188 ? 0.374 3.417 2.627 1.00 96.62 188 GLN A N 1
ATOM 1547 C CA . GLN A 1 188 ? -0.054 3.022 1.291 1.00 96.62 188 GLN A CA 1
ATOM 1548 C C . GLN A 1 188 ? 0.899 2.038 0.628 1.00 96.62 188 GLN A C 1
ATOM 1550 O O . GLN A 1 188 ? 2.109 2.216 0.618 1.00 96.62 188 GLN A O 1
ATOM 1555 N N . CYS A 1 189 ? 0.320 1.013 0.016 1.00 98.44 189 CYS A N 1
ATOM 1556 C CA . CYS A 1 189 ? 1.001 0.144 -0.922 1.00 98.44 189 CYS A CA 1
ATOM 1557 C C . CYS A 1 189 ? 0.810 0.653 -2.353 1.00 98.44 189 CYS A C 1
ATOM 1559 O O . CYS A 1 189 ? -0.280 1.112 -2.718 1.00 98.44 189 CYS A O 1
ATOM 1561 N N . SER A 1 190 ? 1.840 0.504 -3.184 1.00 97.12 190 SER A N 1
ATOM 1562 C CA . SER A 1 190 ? 1.755 0.687 -4.632 1.00 97.12 190 SER A CA 1
ATOM 1563 C C . SER A 1 190 ? 2.241 -0.535 -5.397 1.00 97.12 190 SER A C 1
ATOM 1565 O O . SER A 1 190 ? 3.084 -1.300 -4.936 1.00 97.12 190 SER A O 1
ATOM 1567 N N . VAL A 1 191 ? 1.723 -0.709 -6.609 1.00 97.62 191 VAL A N 1
ATOM 1568 C CA . VAL A 1 191 ? 2.413 -1.435 -7.677 1.00 97.62 191 VAL A CA 1
ATOM 1569 C C . VAL A 1 191 ? 2.294 -0.605 -8.950 1.00 97.62 191 VAL A C 1
ATOM 1571 O O . VAL A 1 191 ? 1.184 -0.236 -9.350 1.00 97.62 191 VAL A O 1
ATOM 1574 N N . GLN A 1 192 ? 3.430 -0.237 -9.543 1.00 96.38 192 GLN A N 1
ATOM 1575 C CA . GLN A 1 192 ? 3.483 0.734 -10.637 1.00 96.38 192 GLN A CA 1
ATOM 1576 C C . GLN A 1 192 ? 4.497 0.390 -11.734 1.00 96.38 192 GLN A C 1
ATOM 1578 O O . GLN A 1 192 ? 5.484 -0.293 -11.485 1.00 96.38 192 GLN A O 1
ATOM 1583 N N . GLY A 1 193 ? 4.231 0.851 -12.959 1.00 96.69 193 GLY A N 1
ATOM 1584 C CA . GLY A 1 193 ? 5.085 0.668 -14.139 1.00 96.69 193 GLY A CA 1
ATOM 1585 C C . GLY A 1 193 ? 4.497 -0.231 -15.230 1.00 96.69 193 GLY A C 1
ATOM 1586 O O . GLY A 1 193 ? 3.275 -0.379 -15.357 1.00 96.69 193 GLY A O 1
ATOM 1587 N N . ASP A 1 194 ? 5.383 -0.831 -16.025 1.00 97.25 194 ASP A N 1
ATOM 1588 C CA . ASP A 1 194 ? 5.073 -1.720 -17.150 1.00 97.25 194 ASP A CA 1
ATOM 1589 C C . ASP A 1 194 ? 4.871 -3.158 -16.657 1.00 97.25 194 ASP A C 1
ATOM 1591 O O . ASP A 1 194 ? 5.660 -4.065 -16.919 1.00 97.25 194 ASP A O 1
ATOM 1595 N N . ILE A 1 195 ? 3.829 -3.349 -15.846 1.00 94.38 195 ILE A N 1
ATOM 1596 C CA . ILE A 1 195 ? 3.590 -4.601 -15.122 1.00 94.38 195 ILE A CA 1
ATOM 1597 C C . ILE A 1 195 ? 2.837 -5.598 -16.018 1.00 94.38 195 ILE A C 1
ATOM 1599 O O . ILE A 1 195 ? 1.684 -5.333 -16.396 1.00 94.38 195 ILE A O 1
ATOM 1603 N N . PRO A 1 196 ? 3.397 -6.790 -16.303 1.00 94.81 196 PRO A N 1
ATOM 1604 C CA . PRO A 1 196 ? 2.638 -7.863 -16.935 1.00 94.81 196 PRO A CA 1
ATOM 1605 C C . PRO A 1 196 ? 1.459 -8.290 -16.056 1.00 94.81 196 PRO A C 1
ATOM 1607 O O . PRO A 1 196 ? 1.592 -8.400 -14.839 1.00 94.81 196 PRO A O 1
ATOM 1610 N N . LEU A 1 197 ? 0.309 -8.619 -16.653 1.00 94.94 197 LEU A N 1
ATOM 1611 C CA . LEU A 1 197 ? -0.909 -8.953 -15.896 1.00 94.94 197 LEU A CA 1
ATOM 1612 C C . LEU A 1 197 ? -0.696 -10.076 -14.865 1.00 94.94 197 LEU A C 1
ATOM 1614 O O . LEU A 1 197 ? -1.225 -10.009 -13.758 1.00 94.94 197 LEU A O 1
ATOM 1618 N N . LYS A 1 198 ? 0.097 -11.096 -15.212 1.00 94.69 198 LYS A N 1
ATOM 1619 C CA . LYS A 1 198 ? 0.449 -12.191 -14.298 1.00 94.69 198 LYS A CA 1
ATOM 1620 C C . LYS A 1 198 ? 1.168 -11.678 -13.045 1.00 94.69 198 LYS A C 1
ATOM 1622 O O . LYS A 1 198 ? 0.849 -12.118 -11.944 1.00 94.69 198 LYS A O 1
ATOM 1627 N N . GLU A 1 199 ? 2.086 -10.733 -13.219 1.00 96.38 199 GLU A N 1
ATOM 1628 C CA . GLU A 1 199 ? 2.831 -10.119 -12.121 1.00 96.38 199 GLU A CA 1
ATOM 1629 C C . GLU A 1 199 ? 1.944 -9.169 -11.317 1.00 96.38 199 GLU A C 1
ATOM 1631 O O . GLU A 1 199 ? 1.989 -9.192 -10.092 1.00 96.38 199 GLU A O 1
ATOM 1636 N N . LEU A 1 200 ? 1.032 -8.432 -11.964 1.00 97.06 200 LEU A N 1
ATOM 1637 C CA . LEU A 1 200 ? 0.051 -7.605 -11.255 1.00 97.06 200 LEU A CA 1
ATOM 1638 C C . LEU A 1 200 ? -0.775 -8.442 -10.267 1.00 97.06 200 LEU A C 1
ATOM 1640 O O . LEU A 1 200 ? -0.986 -8.020 -9.134 1.00 97.06 200 LEU A O 1
ATOM 1644 N N . LYS A 1 201 ? -1.192 -9.657 -10.647 1.00 97.06 201 LYS A N 1
ATOM 1645 C CA . LYS A 1 201 ? -1.961 -10.558 -9.767 1.00 97.06 201 LYS A CA 1
ATOM 1646 C C . LYS A 1 201 ? -1.182 -11.067 -8.550 1.00 97.06 201 LYS A C 1
ATOM 1648 O O . LYS A 1 201 ? -1.807 -11.569 -7.619 1.00 97.06 201 LYS A O 1
ATOM 1653 N N . ARG A 1 202 ? 0.149 -10.925 -8.516 1.00 96.19 202 ARG A N 1
ATOM 1654 C CA . ARG A 1 202 ? 0.963 -11.219 -7.326 1.00 96.19 202 ARG A CA 1
ATOM 1655 C C . ARG A 1 202 ? 0.717 -10.210 -6.199 1.00 96.19 202 ARG A C 1
ATOM 1657 O O . ARG A 1 202 ? 0.817 -10.591 -5.036 1.00 96.19 202 ARG A O 1
ATOM 1664 N N . PHE A 1 203 ? 0.350 -8.977 -6.550 1.00 97.94 203 PHE A N 1
ATOM 1665 C CA . PHE A 1 203 ? 0.126 -7.880 -5.603 1.00 97.94 203 PHE A CA 1
ATOM 1666 C C . PHE A 1 203 ? -1.344 -7.486 -5.490 1.00 97.94 203 PHE A C 1
ATOM 1668 O O . PHE A 1 203 ? -1.832 -7.222 -4.401 1.00 97.94 203 PHE A O 1
ATOM 1675 N N . ARG A 1 204 ? -2.066 -7.494 -6.614 1.00 97.56 204 ARG A N 1
ATOM 1676 C CA . ARG A 1 204 ? -3.473 -7.099 -6.745 1.00 97.56 204 ARG A CA 1
ATOM 1677 C C . ARG A 1 204 ? -4.318 -8.225 -7.344 1.00 97.56 204 ARG A C 1
ATOM 1679 O O . ARG A 1 204 ? -4.829 -8.101 -8.464 1.00 97.56 204 ARG A O 1
ATOM 1686 N N . PRO A 1 205 ? -4.467 -9.361 -6.635 1.00 97.31 205 PRO A N 1
ATOM 1687 C CA . PRO A 1 205 ? -5.352 -10.438 -7.075 1.00 97.31 205 PRO A CA 1
ATOM 1688 C C . PRO A 1 205 ? -6.832 -10.017 -7.094 1.00 97.31 205 PRO A C 1
ATOM 1690 O O . PRO A 1 205 ? -7.663 -10.742 -7.630 1.00 97.31 205 PRO A O 1
ATOM 1693 N N . ASP A 1 206 ? -7.164 -8.867 -6.510 1.00 96.06 206 ASP A N 1
ATOM 1694 C CA . ASP A 1 206 ? -8.509 -8.316 -6.367 1.00 96.06 206 ASP A CA 1
ATOM 1695 C C . ASP A 1 206 ? -9.019 -7.477 -7.550 1.00 96.06 206 ASP A C 1
ATOM 1697 O O . ASP A 1 206 ? -10.220 -7.162 -7.612 1.00 96.06 206 ASP A O 1
ATOM 1701 N N . LEU A 1 207 ? -8.097 -7.101 -8.442 1.00 93.62 207 LEU A N 1
ATOM 1702 C CA . LEU A 1 207 ? -8.369 -6.456 -9.728 1.00 93.62 207 LEU A CA 1
ATOM 1703 C C . LEU A 1 207 ? -8.712 -7.483 -10.812 1.00 93.62 207 LEU A C 1
ATOM 1705 O O . LEU A 1 207 ? -8.817 -8.689 -10.496 1.00 93.62 207 LEU A O 1
#

pLDDT: mean 89.23, std 15.18, range [36.34, 98.56]

Secondary structure (DSSP, 8-state):
--PPPP---------------HHHHHHHHHHHHHHHTTSHHHHHHTTSGGGGGTS-EEE-TTS-EEE--B--S-TTEEEEEEEEEEEETTEEEEEEEEEEEEEETTEEEEEEEEEESS-HHHHHHH-TTS--EE-TTS--EEEEEEEEETTEEEE-SS--SSSPPPTTEEEEEEEEEE-TTT--EEEEEEEEES--HHHHHHH-TT-

Sequence (207 aa):
MKIKSLCFIGLLMPFFANAQNPSFDDDFSHLLKSFTQCDKTFFSDLNKKIYRNYFPIVNLPNGYSKFVTKSNNNPKKSRLTFDPPIIFNGLKIESFDQSQYIYNEHLKYYFWGFNTDNTFEEIKSALPWVDWQISADGTLDVANALFYKDGVWSDNKHVLTNDSPVRGTAENLLFLEYDRFSGKVMIQCSVQGDIPLKELKRFRPDL

Radius of gyration: 21.79 Å; Cα contacts (8 Å, |Δi|>4): 376; chains: 1; bounding box: 35×35×96 Å

Nearest PDB structures (foldseek):
  6xlb-assembly1_D1  TM=3.353E-01  e=1.619E+00  Saccharomyces cerevisiae S288C
  3u0i-assembly1_A-2  TM=2.718E-01  e=4.022E+00  Brucella abortus 2308
  2zxk-assembly1_B  TM=2.664E-01  e=9.994E+00  Arabidopsis thaliana
  2zxk-assembly1_A  TM=2.285E-01  e=6.340E+00  Arabidopsis thaliana

Mean predicted aligned error: 7.29 Å

Foldseek 3Di:
DDDDDDDDDDDDDDDPPPPDDPVVLVLVLVLVVQVQLLWQSNQLSCLDPVCVVPAQKDADPVNGIDGDWDDDPDPQKTKDADVVFDAHQNWGFGIKMWGKDDPDLFKIKTKIWTWTQDDPVSVCVRCVVFPWDAAQVRDWTKGNKWKDAPHDIDHDPHDDDPDAADGRMKMKIFIWDQPPPVRIITRMIMIIGNDDPVRCCRNCVPD

Organism: NCBI:txid1970738

Solvent-accessible surface area (backbone atoms only — not comparable to full-atom values): 11816 Å² total; per-residue (Å²): 137,85,84,80,85,81,84,81,83,78,84,80,76,83,76,82,74,78,83,75,58,70,71,56,55,54,54,48,50,54,50,50,57,31,45,59,61,45,30,37,56,27,29,45,55,53,52,42,74,72,50,58,79,78,42,67,66,45,81,44,97,86,70,33,18,44,73,61,56,48,61,76,96,37,91,46,37,31,40,30,75,43,86,74,54,47,78,52,79,87,42,50,39,40,30,43,39,36,36,50,48,77,79,52,95,40,37,32,40,40,39,40,32,37,34,24,84,56,53,71,68,57,50,50,65,53,41,74,88,57,73,74,40,71,29,72,75,70,80,37,48,29,29,73,34,32,33,34,45,92,92,41,79,44,81,41,91,66,46,57,86,91,60,77,56,51,79,67,18,25,38,34,30,26,35,52,46,70,40,86,86,80,73,29,30,30,52,31,26,37,43,35,16,27,59,54,70,77,60,44,42,53,42,46,62,84,109